Protein AF-A0A2S9IJH3-F1 (afdb_monomer_lite)

Secondary structure (DSSP, 8-state):
-HHHHHHHHHHHHHHSPP-----------PPP---HHHHHHHHHHHHHHSTTHHHHHHHHHHHHHHHHHHH--HHHHHHHHHHHHHHHHH---HHHHHHHHHHHHHHHTT--HHHHHHHHHHH-TTSPP--HHHHHHHHHHHHHHHHHHHHHHHHHHHHHHHHHHHHHHHHHT---TTGGGS---STT-SPP--GGG-PPPPPP-

Sequence (205 aa):
MVLERLIEAMETDQALPVRIGPKAFGSAMPEYFHSERETWAMEVHDQIFDGGRHFKRVRSDRRKEIERRAKTTRERITRMEEAFQWVIDFVPSDGRRKCLLSYAMVKARGWEWQRYISNRNRKNPDKIQWKKRTCHDWNSKSLQEIETKLLNSEILLREDGYLRSAQIGAEQTGKSITSDLHAWMAADAKPRDHPEMRIPAPRKE

Foldseek 3Di:
DLLVLLLLLLLLVVLDDDCPDPPPPDDPDPDDPDDPVRVVVVQVVCCVPVVNPVVVVVVVVVVSNVVSVVSHDPVSNVSSVVSLVLLVPQPPDPVLSVLQSVVSNCVNVVHDPVVVLVVVCVVCVPDDRDDPVVSVVSNVVSVVSSVVVVVVVVVVVVVVVVVVVVVVVVVVPPPPPCNVVPPDPDPVPDDDDDPPPDDDDDDDD

Organism: NCBI:txid2670329

pLDDT: mean 77.08, std 16.67, range [46.28, 95.62]

Structure (mmCIF, N/CA/C/O backbone):
data_AF-A0A2S9IJH3-F1
#
_entry.id   AF-A0A2S9IJH3-F1
#
loop_
_atom_site.group_PDB
_atom_site.id
_atom_site.type_symbol
_atom_site.label_atom_id
_atom_site.label_alt_id
_atom_site.label_comp_id
_atom_site.label_asym_id
_atom_site.label_entity_id
_atom_site.label_seq_id
_atom_site.pdbx_PDB_ins_code
_atom_site.Cartn_x
_atom_site.Cartn_y
_atom_site.Cartn_z
_atom_site.occupancy
_atom_site.B_iso_or_equiv
_atom_site.auth_seq_id
_atom_site.auth_comp_id
_atom_site.auth_asym_id
_atom_site.auth_atom_id
_atom_site.pdbx_PDB_model_num
ATOM 1 N N . MET A 1 1 ? 4.969 -9.361 11.429 1.00 76.81 1 MET A N 1
ATOM 2 C CA . MET A 1 1 ? 4.117 -8.403 12.179 1.00 76.81 1 MET A CA 1
ATOM 3 C C . MET A 1 1 ? 3.058 -7.792 11.257 1.00 76.81 1 MET A C 1
ATOM 5 O O . MET A 1 1 ? 3.302 -7.693 10.059 1.00 76.81 1 MET A O 1
ATOM 9 N N . VAL A 1 2 ? 1.893 -7.367 11.771 1.00 89.12 2 VAL A N 1
ATOM 10 C CA . VAL A 1 2 ? 0.770 -6.835 10.952 1.00 89.12 2 VAL A CA 1
ATOM 11 C C . VAL A 1 2 ? 1.177 -5.627 10.102 1.00 89.12 2 VAL A C 1
ATOM 13 O O . VAL A 1 2 ? 0.798 -5.520 8.937 1.00 89.12 2 VAL A O 1
ATOM 16 N N . LEU A 1 3 ? 2.008 -4.740 10.657 1.00 91.69 3 LEU A N 1
ATOM 17 C CA . LEU A 1 3 ? 2.508 -3.564 9.945 1.00 91.69 3 LEU A CA 1
ATOM 18 C C . LEU A 1 3 ? 3.315 -3.929 8.688 1.00 91.69 3 LEU A C 1
ATOM 20 O O . LEU A 1 3 ? 3.181 -3.259 7.671 1.00 91.69 3 LEU A O 1
ATOM 24 N N . GLU A 1 4 ? 4.127 -4.984 8.736 1.00 92.38 4 GLU A N 1
ATOM 25 C CA . GLU A 1 4 ? 4.940 -5.419 7.592 1.00 92.38 4 GLU A CA 1
ATOM 26 C C . GLU A 1 4 ? 4.056 -5.913 6.448 1.00 92.38 4 GLU A C 1
ATOM 28 O O . GLU A 1 4 ? 4.285 -5.542 5.300 1.00 92.38 4 GLU A O 1
ATOM 33 N N . ARG A 1 5 ? 2.985 -6.657 6.764 1.00 92.06 5 ARG A N 1
ATOM 34 C CA . ARG A 1 5 ? 1.988 -7.074 5.767 1.00 92.06 5 ARG A CA 1
ATOM 35 C C . ARG A 1 5 ? 1.262 -5.881 5.149 1.00 92.06 5 ARG A C 1
ATOM 37 O O . ARG A 1 5 ? 1.043 -5.867 3.944 1.00 92.06 5 ARG A O 1
ATOM 44 N N . LEU A 1 6 ? 0.945 -4.852 5.937 1.00 93.25 6 LEU A N 1
ATOM 45 C CA . LEU A 1 6 ? 0.352 -3.616 5.411 1.00 93.25 6 LEU A CA 1
ATOM 46 C C . LEU A 1 6 ? 1.322 -2.825 4.522 1.00 93.25 6 LEU A C 1
ATOM 48 O O . LEU A 1 6 ? 0.895 -2.206 3.548 1.00 93.25 6 LEU A O 1
ATOM 52 N N . ILE A 1 7 ? 2.619 -2.835 4.836 1.00 93.75 7 ILE A N 1
ATOM 53 C CA . ILE A 1 7 ? 3.648 -2.218 3.991 1.00 93.75 7 ILE A CA 1
ATOM 54 C C . ILE A 1 7 ? 3.780 -2.998 2.677 1.00 93.75 7 ILE A C 1
ATOM 56 O O . ILE A 1 7 ? 3.726 -2.387 1.612 1.00 93.75 7 ILE A O 1
ATOM 60 N N . GLU A 1 8 ? 3.863 -4.330 2.730 1.00 92.06 8 GLU A N 1
ATOM 61 C CA . GLU A 1 8 ? 3.908 -5.192 1.540 1.00 92.06 8 GLU A CA 1
ATOM 62 C C . GLU A 1 8 ? 2.662 -5.007 0.658 1.00 92.06 8 GLU A C 1
ATOM 64 O O . GLU A 1 8 ? 2.768 -4.939 -0.572 1.00 92.06 8 GLU A O 1
ATOM 69 N N . ALA A 1 9 ? 1.487 -4.875 1.279 1.00 92.31 9 ALA A N 1
ATOM 70 C CA . ALA A 1 9 ? 0.234 -4.577 0.598 1.00 92.31 9 ALA A CA 1
ATOM 71 C C . ALA A 1 9 ? 0.301 -3.223 -0.129 1.00 92.31 9 ALA A C 1
ATOM 73 O O . ALA A 1 9 ? -0.035 -3.135 -1.306 1.00 92.31 9 ALA A O 1
ATOM 74 N N . MET A 1 10 ? 0.824 -2.181 0.525 1.00 93.44 10 MET A N 1
ATOM 75 C CA . MET A 1 10 ? 1.003 -0.852 -0.077 1.00 93.44 10 MET A CA 1
ATOM 76 C C . MET A 1 10 ? 2.020 -0.829 -1.222 1.00 93.44 10 MET A C 1
ATOM 78 O O . MET A 1 10 ? 1.845 -0.083 -2.184 1.00 93.44 10 MET A O 1
ATOM 82 N N . GLU A 1 11 ? 3.092 -1.616 -1.140 1.00 90.62 11 GLU A N 1
ATOM 83 C CA . GLU A 1 11 ? 4.037 -1.775 -2.251 1.00 90.62 11 GLU A CA 1
ATOM 84 C C . GLU A 1 11 ? 3.392 -2.462 -3.454 1.00 90.62 11 GLU A C 1
ATOM 86 O O . GLU A 1 11 ? 3.655 -2.084 -4.597 1.00 90.62 11 GLU A O 1
ATOM 91 N N . THR A 1 12 ? 2.553 -3.463 -3.184 1.00 89.56 12 THR A N 1
ATOM 92 C CA . THR A 1 12 ? 1.824 -4.220 -4.204 1.00 89.56 12 THR A CA 1
ATOM 93 C C . THR A 1 12 ? 0.802 -3.319 -4.895 1.00 89.56 12 THR A C 1
ATOM 95 O O . THR A 1 12 ? 0.811 -3.239 -6.121 1.00 89.56 12 THR A O 1
ATOM 98 N N . ASP A 1 13 ? 0.015 -2.554 -4.131 1.00 89.31 13 ASP A N 1
ATOM 99 C CA . ASP A 1 13 ? -0.953 -1.577 -4.649 1.00 89.31 13 ASP A CA 1
ATOM 100 C C . ASP A 1 13 ? -0.288 -0.521 -5.546 1.00 89.31 13 ASP A C 1
ATOM 102 O O . ASP A 1 13 ? -0.744 -0.244 -6.651 1.00 89.31 13 ASP A O 1
ATOM 106 N N . GLN A 1 14 ? 0.866 0.008 -5.132 1.00 86.75 14 GLN A N 1
ATOM 107 C CA . GLN A 1 14 ? 1.622 0.973 -5.938 1.00 86.75 14 GLN A CA 1
ATOM 108 C C . GLN A 1 14 ? 2.226 0.372 -7.213 1.00 86.75 14 GLN A C 1
ATOM 110 O O . GLN A 1 14 ? 2.504 1.110 -8.162 1.00 86.75 14 GLN A O 1
ATOM 115 N N . ALA A 1 15 ? 2.484 -0.937 -7.226 1.00 84.75 15 ALA A N 1
ATOM 116 C CA . ALA A 1 15 ? 3.004 -1.645 -8.389 1.00 84.75 15 ALA A CA 1
ATOM 117 C C . ALA A 1 15 ? 1.903 -2.032 -9.386 1.00 84.75 15 ALA A C 1
ATOM 119 O O . ALA A 1 15 ? 2.216 -2.245 -10.563 1.00 84.75 15 ALA A O 1
ATOM 120 N N . LEU A 1 16 ? 0.641 -2.104 -8.940 1.00 82.81 16 LEU A N 1
ATOM 121 C CA . LEU A 1 16 ? -0.486 -2.403 -9.813 1.00 82.81 16 LEU A CA 1
ATOM 122 C C . LEU A 1 16 ? -0.584 -1.361 -10.935 1.00 82.81 16 LEU A C 1
ATOM 124 O O . LEU A 1 16 ? -0.373 -0.163 -10.715 1.00 82.81 16 LEU A O 1
ATOM 128 N N . PRO A 1 17 ? -0.911 -1.791 -12.165 1.00 75.06 17 PRO A N 1
ATOM 129 C CA . PRO A 1 17 ? -1.159 -0.852 -13.240 1.00 75.06 17 PRO A CA 1
ATOM 130 C C . PRO A 1 17 ? -2.351 0.027 -12.853 1.00 75.06 17 PRO A C 1
ATOM 132 O O . PRO A 1 17 ? -3.441 -0.471 -12.569 1.00 75.06 17 PRO A O 1
ATOM 135 N N . VAL A 1 18 ? -2.154 1.349 -12.870 1.00 68.31 18 VAL A N 1
ATOM 136 C CA . VAL A 1 18 ? -3.271 2.298 -12.819 1.00 68.31 18 VAL A CA 1
ATOM 137 C C . VAL A 1 18 ? -4.234 1.889 -13.927 1.00 68.31 18 VAL A C 1
ATOM 139 O O . VAL A 1 18 ? -3.782 1.648 -15.048 1.00 68.31 18 VAL A O 1
ATOM 142 N N . ARG A 1 19 ? -5.534 1.774 -13.622 1.00 57.00 19 ARG A N 1
ATOM 143 C CA . ARG A 1 19 ? -6.580 1.547 -14.628 1.00 57.00 19 ARG A CA 1
ATOM 144 C C . ARG A 1 19 ? -6.527 2.688 -15.645 1.00 57.00 19 ARG A C 1
ATOM 146 O O . ARG A 1 19 ? -7.195 3.705 -15.498 1.00 57.00 19 ARG A O 1
ATOM 153 N N . ILE A 1 20 ? -5.699 2.530 -16.666 1.00 56.56 20 ILE A N 1
ATOM 154 C CA . ILE A 1 20 ? -5.778 3.298 -17.892 1.00 56.56 20 ILE A CA 1
ATOM 155 C C . ILE A 1 20 ? -7.060 2.760 -18.516 1.00 56.56 20 ILE A C 1
ATOM 157 O O . ILE A 1 20 ? -7.140 1.566 -18.816 1.00 56.56 20 ILE A O 1
ATOM 161 N N . GLY A 1 21 ? -8.098 3.599 -18.603 1.00 55.19 21 GLY A N 1
ATOM 162 C CA . GLY A 1 21 ? -9.301 3.259 -19.366 1.00 55.19 21 GLY A CA 1
ATOM 163 C C . GLY A 1 21 ? -8.907 2.746 -20.755 1.00 55.19 21 GLY A C 1
ATOM 164 O O . GLY A 1 21 ? -7.766 2.976 -21.164 1.00 55.19 21 GLY A O 1
ATOM 165 N N . PRO A 1 22 ? -9.794 2.032 -21.472 1.00 55.16 22 PRO A N 1
ATOM 166 C CA . PRO A 1 22 ? -9.458 1.476 -22.779 1.00 55.16 22 PRO A CA 1
ATOM 167 C C . PRO A 1 22 ? -8.738 2.553 -23.588 1.00 55.16 22 PRO A C 1
ATOM 169 O O . PRO A 1 22 ? -9.309 3.622 -23.816 1.00 55.16 22 PRO A O 1
ATOM 172 N N . LYS A 1 23 ? -7.449 2.323 -23.906 1.00 54.44 23 LYS A N 1
ATOM 173 C CA . LYS A 1 23 ? -6.700 3.200 -24.811 1.00 54.44 23 LYS A CA 1
ATOM 174 C C . LYS A 1 23 ? -7.630 3.353 -25.999 1.00 54.44 23 LYS A C 1
ATOM 176 O O . LYS A 1 23 ? -7.981 2.333 -26.594 1.00 54.44 23 LYS A O 1
ATOM 181 N N . ALA A 1 24 ? -8.110 4.573 -26.250 1.00 49.53 24 ALA A N 1
ATOM 182 C CA . ALA A 1 24 ? -8.968 4.837 -27.391 1.00 49.53 24 ALA A CA 1
ATOM 183 C C . ALA A 1 24 ? -8.336 4.114 -28.579 1.00 49.53 24 ALA A C 1
ATOM 185 O O . ALA A 1 24 ? -7.124 4.239 -28.772 1.00 49.53 24 ALA A O 1
ATOM 186 N N . PHE A 1 25 ? -9.117 3.269 -29.254 1.00 46.28 25 PHE A N 1
ATOM 187 C CA . PHE A 1 25 ? -8.702 2.510 -30.427 1.00 46.28 25 PHE A CA 1
ATOM 188 C C . PHE A 1 25 ? -8.269 3.504 -31.513 1.00 46.28 25 PHE A C 1
ATOM 190 O O . PHE A 1 25 ? -9.029 3.866 -32.400 1.00 46.28 25 PHE A O 1
ATOM 197 N N . GLY A 1 26 ? -7.049 4.006 -31.391 1.00 52.47 26 GLY A N 1
ATOM 198 C CA . GLY A 1 26 ? -6.349 4.825 -32.352 1.00 52.47 26 GLY A CA 1
ATOM 199 C C . GLY A 1 26 ? -5.147 4.013 -32.764 1.00 52.47 26 GLY A C 1
ATOM 200 O O . GLY A 1 26 ? -4.152 4.025 -32.050 1.00 52.47 26 GLY A O 1
ATOM 201 N N . SER A 1 27 ? -5.327 3.211 -33.816 1.00 51.47 27 SER A N 1
ATOM 202 C CA . SER A 1 27 ? -4.317 2.819 -34.814 1.00 51.47 27 SER A CA 1
ATOM 203 C C . SER A 1 27 ? -2.844 2.762 -34.378 1.00 51.47 27 SER A C 1
ATOM 205 O O . SER A 1 27 ? -1.953 3.152 -35.130 1.00 51.47 27 SER A O 1
ATOM 207 N N . ALA A 1 28 ? -2.537 2.225 -33.199 1.00 53.16 28 ALA A N 1
ATOM 208 C CA . ALA A 1 28 ? -1.180 1.829 -32.889 1.00 53.16 28 ALA A CA 1
ATOM 209 C C . ALA A 1 28 ? -0.945 0.546 -33.681 1.00 53.16 28 ALA A C 1
ATOM 211 O O . ALA A 1 28 ? -1.408 -0.526 -33.290 1.00 53.16 28 ALA A O 1
ATOM 212 N N . MET A 1 29 ? -0.314 0.694 -34.848 1.00 61.59 29 MET A N 1
ATOM 213 C CA . MET A 1 29 ? 0.256 -0.413 -35.604 1.00 61.59 29 MET A CA 1
ATOM 214 C C . MET A 1 29 ? 0.916 -1.380 -34.607 1.00 61.59 29 MET A C 1
ATOM 216 O O . MET A 1 29 ? 1.647 -0.898 -33.733 1.00 61.59 29 MET A O 1
ATOM 220 N N . PRO A 1 30 ? 0.628 -2.696 -34.669 1.00 60.69 30 PRO A N 1
ATOM 221 C CA . PRO A 1 30 ? 1.326 -3.672 -33.846 1.00 60.69 30 PRO A CA 1
ATOM 222 C C . PRO A 1 30 ? 2.826 -3.406 -33.916 1.00 60.69 30 PRO A C 1
ATOM 224 O O . PRO A 1 30 ? 3.351 -3.113 -34.992 1.00 60.69 30 PRO A O 1
ATOM 227 N N . GLU A 1 31 ? 3.488 -3.444 -32.765 1.00 58.00 31 GLU A N 1
ATOM 228 C CA . GLU A 1 31 ? 4.920 -3.188 -32.679 1.00 58.00 31 GLU A CA 1
ATOM 229 C C . GLU A 1 31 ? 5.637 -4.155 -33.632 1.00 58.00 31 GLU A C 1
ATOM 231 O O . GLU A 1 31 ? 5.454 -5.371 -33.549 1.00 58.00 31 GLU A O 1
ATOM 236 N N . TYR A 1 32 ? 6.347 -3.606 -34.621 1.00 62.94 32 TYR A N 1
ATOM 237 C CA . TYR A 1 32 ? 6.977 -4.400 -35.669 1.00 62.94 32 TYR A CA 1
ATOM 238 C C . TYR A 1 32 ? 8.034 -5.293 -35.013 1.00 62.94 32 TYR A C 1
ATOM 240 O O . TYR A 1 32 ? 8.918 -4.801 -34.311 1.00 62.94 32 TYR A O 1
ATOM 248 N N . PHE A 1 33 ? 7.929 -6.610 -35.195 1.00 60.53 33 PHE A N 1
ATOM 249 C CA . PHE A 1 33 ? 8.913 -7.539 -34.649 1.00 60.53 33 PHE A CA 1
ATOM 250 C C . PHE A 1 33 ? 10.224 -7.379 -35.418 1.00 60.53 33 PHE A C 1
ATOM 252 O O . PHE A 1 33 ? 10.392 -7.935 -36.501 1.00 60.53 33 PHE A O 1
ATOM 259 N N . HIS A 1 34 ? 11.149 -6.605 -34.857 1.00 73.88 34 HIS A N 1
ATOM 260 C CA . HIS A 1 34 ? 12.493 -6.479 -35.398 1.00 73.88 34 HIS A CA 1
ATOM 261 C C . HIS A 1 34 ? 13.234 -7.809 -35.293 1.00 73.88 34 HIS A C 1
ATOM 263 O O . HIS A 1 34 ? 13.271 -8.437 -34.232 1.00 73.88 34 HIS A O 1
ATOM 269 N N . SER A 1 35 ? 13.853 -8.226 -36.396 1.00 83.38 35 SER A N 1
ATOM 270 C CA . SER A 1 35 ? 14.832 -9.312 -36.350 1.00 83.38 35 SER A CA 1
ATOM 271 C C . SER A 1 35 ? 16.042 -8.897 -35.502 1.00 83.38 35 SER A C 1
ATOM 273 O O . SER A 1 35 ? 16.327 -7.707 -35.361 1.00 83.38 35 SER A O 1
ATOM 275 N N . GLU A 1 36 ? 16.805 -9.863 -34.978 1.00 78.38 36 GLU A N 1
ATOM 276 C CA . GLU A 1 36 ? 17.994 -9.570 -34.156 1.00 78.38 36 GLU A CA 1
ATOM 277 C C . GLU A 1 36 ? 18.977 -8.611 -34.858 1.00 78.38 36 GLU A C 1
ATOM 279 O O . GLU A 1 36 ? 19.557 -7.718 -34.232 1.00 78.38 36 GLU A O 1
ATOM 284 N N . ARG A 1 37 ? 19.108 -8.741 -36.186 1.00 82.00 37 ARG A N 1
ATOM 285 C CA . ARG A 1 37 ? 19.939 -7.859 -37.019 1.00 82.00 37 ARG A CA 1
ATOM 286 C C . ARG A 1 37 ? 19.399 -6.432 -37.095 1.00 82.00 37 ARG A C 1
ATOM 288 O O . ARG A 1 37 ? 20.188 -5.492 -37.051 1.00 82.00 37 ARG A O 1
ATOM 295 N N . GLU A 1 38 ? 18.085 -6.256 -37.187 1.00 82.06 38 GLU A N 1
ATOM 296 C CA . GLU A 1 38 ? 17.451 -4.933 -37.206 1.00 82.06 38 GLU A CA 1
ATOM 297 C C . GLU A 1 38 ? 17.554 -4.242 -35.848 1.00 82.06 38 GLU A C 1
ATOM 299 O O . GLU A 1 38 ? 17.903 -3.064 -35.794 1.00 82.06 38 GLU A O 1
ATOM 304 N N . THR A 1 39 ? 17.344 -4.971 -34.746 1.00 81.19 39 THR A N 1
ATOM 305 C CA . THR A 1 39 ? 17.551 -4.418 -33.400 1.00 81.19 39 THR A CA 1
ATOM 306 C C . THR A 1 39 ? 18.988 -3.965 -33.184 1.00 81.19 39 THR A C 1
ATOM 308 O O . THR A 1 39 ? 19.205 -2.892 -32.626 1.00 81.19 39 THR A O 1
ATOM 311 N N . TRP A 1 40 ? 19.965 -4.741 -33.664 1.00 81.81 40 TRP A N 1
ATOM 312 C CA . TRP A 1 40 ? 21.374 -4.366 -33.583 1.00 81.81 40 TRP A CA 1
ATOM 313 C C . TRP A 1 40 ? 21.673 -3.117 -34.418 1.00 81.81 40 TRP A C 1
ATOM 315 O O . TRP A 1 40 ? 22.306 -2.188 -33.925 1.00 81.81 40 TRP A O 1
ATOM 325 N N . ALA A 1 41 ? 21.163 -3.044 -35.652 1.00 85.19 41 ALA A N 1
ATOM 326 C CA . ALA A 1 41 ? 21.339 -1.873 -36.510 1.00 85.19 41 ALA A CA 1
ATOM 327 C C . ALA A 1 41 ? 20.722 -0.602 -35.895 1.00 85.19 41 ALA A C 1
ATOM 329 O O . ALA A 1 41 ? 21.333 0.466 -35.942 1.00 85.19 41 ALA A O 1
ATOM 330 N N . MET A 1 42 ? 19.550 -0.717 -35.265 1.00 81.31 42 MET A N 1
ATOM 331 C CA . MET A 1 42 ? 18.913 0.387 -34.541 1.00 81.31 42 MET A CA 1
ATOM 332 C C . MET A 1 42 ? 19.692 0.801 -33.294 1.00 81.31 42 MET A C 1
ATOM 334 O O . MET A 1 42 ? 19.796 1.993 -33.012 1.00 81.31 42 MET A O 1
ATOM 338 N N . GLU A 1 43 ? 20.245 -0.154 -32.546 1.00 82.44 43 GLU A N 1
ATOM 339 C CA . GLU A 1 43 ? 21.057 0.131 -31.362 1.00 82.44 43 GLU A CA 1
ATOM 340 C C . GLU A 1 43 ? 22.362 0.838 -31.739 1.00 82.44 43 GLU A C 1
ATOM 342 O O . GLU A 1 43 ? 22.719 1.840 -31.121 1.00 82.44 43 GLU A O 1
ATOM 347 N N . VAL A 1 44 ? 23.024 0.386 -32.807 1.00 84.88 44 VAL A N 1
ATOM 348 C CA . VAL A 1 44 ? 24.206 1.049 -33.373 1.00 84.88 44 VAL A CA 1
ATOM 349 C C . VAL A 1 44 ? 23.860 2.461 -33.853 1.00 84.88 44 VAL A C 1
ATOM 351 O O . VAL A 1 44 ? 24.588 3.404 -33.546 1.00 84.88 44 VAL A O 1
ATOM 354 N N . HIS A 1 45 ? 22.730 2.641 -34.541 1.00 84.62 45 HIS A N 1
ATOM 355 C CA . HIS A 1 45 ? 22.265 3.960 -34.972 1.00 84.62 45 HIS A CA 1
ATOM 356 C C . HIS A 1 45 ? 21.977 4.892 -33.776 1.00 84.62 45 HIS A C 1
ATOM 358 O O . HIS A 1 45 ? 22.474 6.015 -33.742 1.00 84.62 45 HIS A O 1
ATOM 364 N N . ASP A 1 46 ? 21.246 4.441 -32.751 1.00 85.75 46 ASP A N 1
ATOM 365 C CA . ASP A 1 46 ? 20.994 5.222 -31.523 1.00 85.75 46 ASP A CA 1
ATOM 366 C C . ASP A 1 46 ? 22.301 5.570 -30.794 1.00 85.75 46 ASP A C 1
ATOM 368 O O . ASP A 1 46 ? 22.456 6.668 -30.261 1.00 85.75 46 ASP A O 1
ATOM 372 N N . GLN A 1 47 ? 23.282 4.665 -30.795 1.00 84.00 47 GLN A N 1
ATOM 373 C CA . GLN A 1 47 ? 24.592 4.910 -30.198 1.00 84.00 47 GLN A CA 1
ATOM 374 C C . GLN A 1 47 ? 25.362 6.018 -30.933 1.00 84.00 47 GLN A C 1
ATOM 376 O O . GLN A 1 47 ? 25.968 6.867 -30.278 1.00 84.00 47 GLN A O 1
ATOM 381 N N . ILE A 1 48 ? 25.322 6.017 -32.269 1.00 83.31 48 ILE A N 1
ATOM 382 C CA . ILE A 1 48 ? 26.050 6.964 -33.126 1.00 83.31 48 ILE A CA 1
ATOM 383 C C . ILE A 1 48 ? 25.386 8.347 -33.130 1.00 83.31 48 ILE A C 1
ATOM 385 O O . ILE A 1 48 ? 26.079 9.352 -32.989 1.00 83.31 48 ILE A O 1
ATOM 389 N N . PHE A 1 49 ? 24.060 8.411 -33.275 1.00 81.12 49 PHE A N 1
ATOM 390 C CA . PHE A 1 49 ? 23.338 9.674 -33.482 1.00 81.12 49 PHE A CA 1
ATOM 391 C C . PHE A 1 49 ? 22.773 10.277 -32.191 1.00 81.12 49 PHE A C 1
ATOM 393 O O . PHE A 1 49 ? 22.737 11.497 -32.040 1.00 81.12 49 PHE A O 1
ATOM 400 N N . ASP A 1 50 ? 22.371 9.438 -31.236 1.00 77.25 50 ASP A N 1
ATOM 401 C CA . ASP A 1 50 ? 21.630 9.853 -30.041 1.00 77.25 50 ASP A CA 1
ATOM 402 C C . ASP A 1 50 ? 22.345 9.532 -28.720 1.00 77.25 50 ASP A C 1
ATOM 404 O O . ASP A 1 50 ? 21.809 9.778 -27.631 1.00 77.25 50 ASP A O 1
ATOM 408 N N . GLY A 1 51 ? 23.570 9.001 -28.787 1.00 83.38 51 GLY A N 1
ATOM 409 C CA . GLY A 1 51 ? 24.366 8.623 -27.617 1.00 83.38 51 GLY A CA 1
ATOM 410 C C . GLY A 1 51 ? 23.747 7.485 -26.790 1.00 83.38 51 GLY A C 1
ATOM 411 O O . GLY A 1 51 ? 23.996 7.376 -25.579 1.00 83.38 51 GLY A O 1
ATOM 412 N N . GLY A 1 52 ? 22.901 6.658 -27.411 1.00 82.56 52 GLY A N 1
ATOM 413 C CA . GLY A 1 52 ? 22.259 5.503 -26.782 1.00 82.56 52 GLY A CA 1
ATOM 414 C C . GLY A 1 52 ? 21.096 5.865 -25.850 1.00 82.56 52 GLY A C 1
ATOM 415 O O . GLY A 1 52 ? 20.790 5.117 -24.912 1.00 82.56 52 GLY A O 1
ATOM 416 N N . ARG A 1 53 ? 20.510 7.063 -25.986 1.00 82.38 53 ARG A N 1
ATOM 417 C CA . ARG A 1 53 ? 19.452 7.544 -25.079 1.00 82.38 53 ARG A CA 1
ATOM 418 C C . ARG A 1 53 ? 18.166 6.744 -25.230 1.00 82.38 53 ARG A C 1
ATOM 420 O O . ARG A 1 53 ? 17.507 6.506 -24.212 1.00 82.38 53 ARG A O 1
ATOM 427 N N . HIS A 1 54 ? 17.813 6.332 -26.446 1.00 79.19 54 HIS A N 1
ATOM 428 C CA . HIS A 1 54 ? 16.597 5.570 -26.693 1.00 79.19 54 HIS A CA 1
ATOM 429 C C . HIS A 1 54 ? 16.677 4.193 -26.023 1.00 79.19 54 HIS A C 1
ATOM 431 O O . HIS A 1 54 ? 15.863 3.880 -25.150 1.00 79.19 54 HIS A O 1
ATOM 437 N N . PHE A 1 55 ? 17.721 3.411 -26.305 1.00 80.19 55 PHE A N 1
ATOM 438 C CA . PHE A 1 55 ? 17.867 2.073 -25.725 1.00 80.19 55 PHE A CA 1
ATOM 439 C C . PHE A 1 55 ? 18.090 2.098 -24.206 1.00 80.19 55 PHE A C 1
ATOM 441 O O . PHE A 1 55 ? 17.613 1.208 -23.498 1.00 80.19 55 PHE A O 1
ATOM 448 N N . LYS A 1 56 ? 18.728 3.141 -23.650 1.00 83.56 56 LYS A N 1
ATOM 449 C CA . LYS A 1 56 ? 1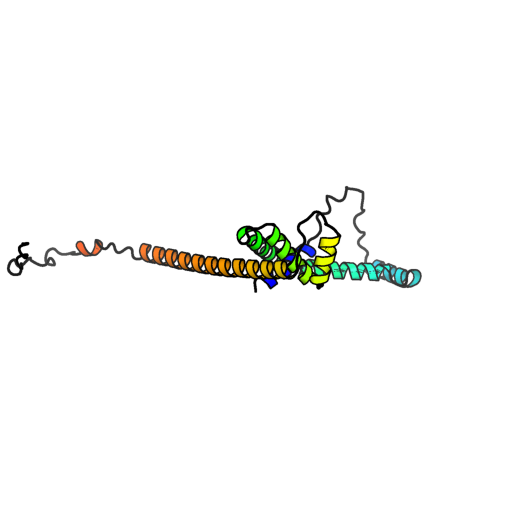8.796 3.335 -22.187 1.00 83.56 56 LYS A CA 1
ATOM 450 C C . LYS A 1 56 ? 17.411 3.500 -21.556 1.00 83.56 56 LYS A C 1
ATOM 452 O O . LYS A 1 56 ? 17.170 2.928 -20.490 1.00 83.56 56 LYS A O 1
ATOM 457 N N . ARG A 1 57 ? 16.504 4.251 -22.194 1.00 83.19 57 ARG A N 1
ATOM 458 C CA . ARG A 1 57 ? 15.112 4.395 -21.730 1.00 83.19 57 ARG A CA 1
ATOM 459 C C . ARG A 1 57 ? 14.375 3.065 -21.811 1.00 83.19 57 ARG A C 1
ATOM 461 O O . ARG A 1 57 ? 13.876 2.614 -20.786 1.00 83.19 57 ARG A O 1
ATOM 468 N N . VAL A 1 58 ? 14.435 2.385 -22.957 1.00 82.75 58 VAL A N 1
ATOM 469 C CA . VAL A 1 58 ? 13.796 1.072 -23.160 1.00 82.75 58 VAL A CA 1
ATOM 470 C C . VAL A 1 58 ? 14.254 0.055 -22.109 1.00 82.75 58 VAL A C 1
ATOM 472 O O . VAL A 1 58 ? 13.429 -0.593 -21.466 1.00 82.75 58 VAL A O 1
ATOM 475 N N . ARG A 1 59 ? 15.565 -0.055 -21.848 1.00 84.31 59 ARG A N 1
ATOM 476 C CA . ARG A 1 59 ? 16.090 -0.952 -20.801 1.00 84.31 59 ARG A CA 1
ATOM 477 C C . ARG A 1 59 ? 15.628 -0.548 -19.400 1.00 84.31 59 ARG A C 1
ATOM 479 O O . ARG A 1 59 ? 15.316 -1.422 -18.596 1.00 84.31 59 ARG A O 1
ATOM 486 N N . SER A 1 60 ? 15.600 0.750 -19.092 1.00 81.19 60 SER A N 1
ATOM 487 C CA . SER A 1 60 ? 15.109 1.263 -17.804 1.00 81.19 60 SER A CA 1
ATOM 488 C C . SER A 1 60 ? 13.635 0.924 -17.595 1.00 81.19 60 SER A C 1
ATOM 490 O O . SER A 1 60 ? 13.254 0.433 -16.534 1.00 81.19 60 SER A O 1
ATOM 492 N N . ASP A 1 61 ? 12.811 1.107 -18.622 1.00 79.75 61 ASP A N 1
ATOM 493 C CA . ASP A 1 61 ? 11.383 0.823 -18.554 1.00 79.75 61 ASP A CA 1
ATOM 494 C C . ASP A 1 61 ? 11.113 -0.680 -18.465 1.00 79.75 61 ASP A C 1
ATOM 496 O O . ASP A 1 61 ? 10.309 -1.095 -17.628 1.00 79.75 61 ASP A O 1
ATOM 500 N N . ARG A 1 62 ? 11.880 -1.503 -19.193 1.00 79.25 62 ARG A N 1
ATOM 501 C CA . ARG A 1 62 ? 11.853 -2.967 -19.061 1.00 79.25 62 ARG A CA 1
ATOM 502 C C . ARG A 1 62 ? 12.250 -3.425 -17.656 1.00 79.25 62 ARG A C 1
ATOM 504 O O . ARG A 1 62 ? 11.586 -4.290 -17.095 1.00 79.25 62 ARG A O 1
ATOM 511 N N . ARG A 1 63 ? 13.285 -2.831 -17.044 1.00 80.38 63 ARG A N 1
ATOM 512 C CA . ARG A 1 63 ? 13.663 -3.117 -15.643 1.00 80.38 63 ARG A CA 1
ATOM 513 C C . ARG A 1 63 ? 12.530 -2.777 -14.680 1.00 80.38 63 ARG A C 1
ATOM 515 O O . ARG A 1 63 ? 12.140 -3.626 -13.886 1.00 80.38 63 ARG A O 1
ATOM 522 N N . LYS A 1 64 ? 11.937 -1.586 -14.806 1.00 79.25 64 LYS A N 1
ATOM 523 C CA . LYS A 1 64 ? 10.777 -1.181 -13.995 1.00 79.25 64 LYS A CA 1
ATOM 524 C C . LYS A 1 64 ? 9.572 -2.090 -14.211 1.00 79.25 64 LYS A C 1
ATOM 526 O O . LYS A 1 64 ? 8.760 -2.243 -13.306 1.00 79.25 64 LYS A O 1
ATOM 531 N N . GLU A 1 65 ? 9.378 -2.619 -15.415 1.00 77.31 65 GLU A N 1
ATOM 532 C CA . GLU A 1 65 ? 8.305 -3.569 -15.700 1.00 77.31 65 GLU A CA 1
ATOM 533 C C . GLU A 1 65 ? 8.561 -4.921 -15.029 1.00 77.31 65 GLU A C 1
ATOM 535 O O . GLU A 1 65 ? 7.661 -5.452 -14.386 1.00 77.31 65 GLU A O 1
ATOM 540 N N . ILE A 1 66 ? 9.788 -5.443 -15.103 1.00 77.44 66 ILE A N 1
ATOM 541 C CA . ILE A 1 66 ? 10.190 -6.673 -14.406 1.00 77.44 66 ILE A CA 1
ATOM 542 C C . ILE A 1 66 ? 10.015 -6.510 -12.890 1.00 77.44 66 ILE A C 1
ATOM 544 O O . ILE A 1 66 ? 9.393 -7.355 -12.249 1.00 77.44 66 ILE A O 1
ATOM 548 N N . GLU A 1 67 ? 10.491 -5.399 -12.322 1.00 78.12 67 GLU A N 1
ATOM 549 C CA . GLU A 1 67 ? 10.322 -5.077 -10.900 1.00 78.12 67 GLU A CA 1
ATOM 550 C C . GLU A 1 67 ? 8.846 -4.969 -10.497 1.00 78.12 67 GLU A C 1
ATOM 552 O O . GLU A 1 67 ? 8.462 -5.441 -9.427 1.00 78.12 67 GLU A O 1
ATOM 557 N N . ARG A 1 68 ? 8.000 -4.379 -11.353 1.00 74.56 68 ARG A N 1
ATOM 558 C CA . ARG A 1 68 ? 6.548 -4.325 -11.137 1.00 74.56 68 ARG A CA 1
ATOM 559 C C . ARG A 1 68 ? 5.931 -5.718 -11.153 1.00 74.56 68 ARG A C 1
ATOM 561 O O . ARG A 1 68 ? 5.254 -6.078 -10.201 1.00 74.56 68 ARG A O 1
ATOM 568 N N . ARG A 1 69 ? 6.222 -6.535 -12.168 1.00 73.69 69 ARG A N 1
ATOM 569 C CA . ARG A 1 69 ? 5.708 -7.913 -12.270 1.00 73.69 69 ARG A CA 1
ATOM 570 C C . ARG A 1 69 ? 6.101 -8.766 -11.062 1.00 73.69 69 ARG A C 1
ATOM 572 O O . ARG A 1 69 ? 5.262 -9.496 -10.548 1.00 73.69 69 ARG A O 1
ATOM 579 N N . ALA A 1 70 ? 7.329 -8.627 -10.560 1.00 74.69 70 ALA A N 1
ATOM 580 C CA . ALA A 1 70 ? 7.777 -9.317 -9.348 1.00 74.69 70 ALA A CA 1
ATOM 581 C C . ALA A 1 70 ? 6.999 -8.889 -8.086 1.00 74.69 70 ALA A C 1
ATOM 583 O O . ALA A 1 70 ? 6.806 -9.681 -7.164 1.00 74.69 70 ALA A O 1
ATOM 584 N N . LYS A 1 71 ? 6.531 -7.638 -8.038 1.00 77.19 71 LYS A N 1
ATOM 585 C CA . LYS A 1 71 ? 5.691 -7.116 -6.949 1.00 77.19 71 LYS A CA 1
ATOM 586 C C . LYS A 1 71 ? 4.212 -7.459 -7.120 1.00 77.19 71 LYS A C 1
ATOM 588 O O . LYS A 1 71 ? 3.487 -7.474 -6.135 1.00 77.19 71 LYS A O 1
ATOM 593 N N . THR A 1 72 ? 3.779 -7.784 -8.333 1.00 80.75 72 THR A N 1
ATOM 594 C CA . THR A 1 72 ? 2.386 -8.066 -8.699 1.00 80.75 72 THR A CA 1
ATOM 595 C C . THR A 1 72 ? 2.177 -9.558 -8.985 1.00 80.75 72 THR A C 1
ATOM 597 O O . THR A 1 72 ? 1.680 -9.948 -10.039 1.00 80.75 72 THR A O 1
ATOM 600 N N . THR A 1 73 ? 2.574 -10.428 -8.055 1.00 85.38 73 THR A N 1
ATOM 601 C CA . THR A 1 73 ? 2.217 -11.855 -8.131 1.00 85.38 73 THR A CA 1
ATOM 602 C C . THR A 1 73 ? 0.811 -12.083 -7.572 1.00 85.38 73 THR A C 1
ATOM 604 O O . THR A 1 73 ? 0.356 -11.342 -6.700 1.00 85.38 73 THR A O 1
ATOM 607 N N . ARG A 1 74 ? 0.109 -13.125 -8.045 1.00 86.44 74 ARG A N 1
ATOM 608 C CA . ARG A 1 74 ? -1.255 -13.455 -7.582 1.00 86.44 74 ARG A CA 1
ATOM 609 C C . ARG A 1 74 ? -1.323 -13.612 -6.062 1.00 86.44 74 ARG A C 1
ATOM 611 O O . ARG A 1 74 ? -2.201 -13.047 -5.428 1.00 86.44 74 ARG A O 1
ATOM 618 N N . GLU A 1 75 ? -0.361 -14.323 -5.482 1.00 88.12 75 GLU A N 1
ATOM 619 C CA . GLU A 1 75 ? -0.272 -14.528 -4.033 1.00 88.12 75 GLU A CA 1
ATOM 620 C C . GLU A 1 75 ? -0.072 -13.217 -3.265 1.00 88.12 75 GLU A C 1
ATOM 622 O O . GLU A 1 75 ? -0.642 -13.041 -2.191 1.00 88.12 75 GLU A O 1
ATOM 627 N N . ARG A 1 76 ? 0.721 -12.278 -3.805 1.00 86.94 76 ARG A N 1
ATOM 628 C CA . ARG A 1 76 ? 0.884 -10.947 -3.203 1.00 86.94 76 ARG A CA 1
ATOM 629 C C . ARG A 1 76 ? -0.402 -10.135 -3.276 1.00 86.94 76 ARG A C 1
ATOM 631 O O . ARG A 1 76 ? -0.719 -9.458 -2.309 1.00 86.94 76 ARG A O 1
ATOM 638 N N . ILE A 1 77 ? -1.151 -10.233 -4.374 1.00 88.31 77 ILE A N 1
ATOM 639 C CA . ILE A 1 77 ? -2.454 -9.568 -4.516 1.00 88.31 77 ILE A CA 1
ATOM 640 C C . ILE A 1 77 ? -3.447 -10.117 -3.487 1.00 88.31 77 ILE A C 1
ATOM 642 O O . ILE A 1 77 ? -4.054 -9.335 -2.768 1.00 88.31 77 ILE A O 1
ATOM 646 N N . THR A 1 78 ? -3.553 -11.439 -3.334 1.00 90.81 78 THR A N 1
ATOM 647 C CA . THR A 1 78 ? -4.453 -12.036 -2.333 1.00 90.81 78 THR A CA 1
ATOM 648 C C . THR A 1 78 ? -4.063 -11.640 -0.905 1.00 90.81 78 THR A C 1
ATOM 650 O O . THR A 1 78 ? -4.924 -11.261 -0.116 1.00 90.81 78 THR A O 1
ATOM 653 N N . ARG A 1 79 ? -2.762 -11.640 -0.575 1.00 88.44 79 ARG A N 1
ATOM 654 C CA . ARG A 1 79 ? -2.272 -11.165 0.734 1.00 88.44 79 ARG A CA 1
ATOM 655 C C . ARG A 1 79 ? -2.501 -9.665 0.947 1.00 88.44 79 ARG A C 1
ATOM 657 O O . ARG A 1 79 ? -2.753 -9.237 2.069 1.00 88.44 79 ARG A O 1
ATOM 664 N N . MET A 1 80 ? -2.413 -8.864 -0.114 1.00 92.50 80 MET A N 1
ATOM 665 C CA . MET A 1 80 ? -2.721 -7.433 -0.085 1.00 92.50 80 MET A CA 1
ATOM 666 C C . MET A 1 80 ? -4.208 -7.195 0.203 1.00 92.50 80 MET A C 1
ATOM 668 O O . MET A 1 80 ? -4.530 -6.387 1.072 1.00 92.50 80 MET A O 1
ATOM 672 N N . GLU A 1 81 ? -5.098 -7.901 -0.497 1.00 91.94 81 GLU A N 1
ATOM 673 C CA . GLU A 1 81 ? -6.550 -7.828 -0.290 1.00 91.94 81 GLU A CA 1
ATOM 674 C C . GLU A 1 81 ? -6.917 -8.208 1.147 1.00 91.94 81 GLU A C 1
ATOM 676 O O . GLU A 1 81 ? -7.621 -7.455 1.817 1.00 91.94 81 GLU A O 1
ATOM 681 N N . GLU A 1 82 ? -6.357 -9.308 1.654 1.00 93.00 82 GLU A N 1
ATOM 682 C CA . GLU A 1 82 ? -6.524 -9.745 3.042 1.00 93.00 82 GLU A CA 1
ATOM 683 C C . GLU A 1 82 ? -6.066 -8.663 4.039 1.00 93.00 82 GLU A C 1
ATOM 685 O O . GLU A 1 82 ? -6.804 -8.289 4.953 1.00 93.00 82 GLU A O 1
ATOM 690 N N . ALA A 1 83 ? -4.872 -8.095 3.840 1.00 93.38 83 ALA A N 1
ATOM 691 C CA . ALA A 1 83 ? -4.328 -7.077 4.734 1.00 93.38 83 ALA A CA 1
ATOM 692 C C . ALA A 1 83 ? -5.169 -5.788 4.750 1.00 93.38 83 ALA A C 1
ATOM 694 O O . ALA A 1 83 ? -5.340 -5.170 5.805 1.00 93.38 83 ALA A O 1
ATOM 695 N N . PHE A 1 84 ? -5.714 -5.367 3.606 1.00 93.25 84 PHE A N 1
ATOM 696 C CA . PHE A 1 84 ? -6.631 -4.226 3.552 1.00 93.25 84 PHE A CA 1
ATOM 697 C C . PHE A 1 84 ? -7.985 -4.540 4.181 1.00 93.25 84 PHE A C 1
ATOM 699 O O . PHE A 1 84 ? -8.543 -3.675 4.863 1.00 93.25 84 PHE A O 1
ATOM 706 N N . GLN A 1 85 ? -8.468 -5.772 4.032 1.00 92.88 85 GLN A N 1
ATOM 707 C CA . GLN A 1 85 ? -9.703 -6.221 4.658 1.00 92.88 85 GLN A CA 1
ATOM 708 C C . GLN A 1 85 ? -9.618 -6.134 6.189 1.00 92.88 85 GLN A C 1
ATOM 710 O O . GLN A 1 85 ? -10.528 -5.598 6.820 1.00 92.88 85 GLN A O 1
ATOM 715 N N . TRP A 1 86 ? -8.479 -6.498 6.790 1.00 93.44 86 TRP A N 1
ATOM 716 C CA . TRP A 1 86 ? -8.257 -6.326 8.233 1.00 93.44 86 TRP A CA 1
ATOM 717 C C . TRP A 1 86 ? -8.455 -4.881 8.700 1.00 93.44 86 TRP A C 1
ATOM 719 O O . TRP A 1 86 ? -9.045 -4.632 9.749 1.00 93.44 86 TRP A O 1
ATOM 729 N N . VAL A 1 87 ? -7.981 -3.900 7.927 1.00 92.69 87 VAL A N 1
ATOM 730 C CA . VAL A 1 87 ? -8.127 -2.478 8.280 1.00 92.69 87 VAL A CA 1
ATOM 731 C C . VAL A 1 87 ? -9.589 -2.037 8.202 1.00 92.69 87 VAL A C 1
ATOM 733 O O . VAL A 1 87 ? -10.025 -1.210 9.006 1.00 92.69 87 VAL A O 1
ATOM 736 N N . ILE A 1 88 ? -10.349 -2.575 7.248 1.00 92.00 88 ILE A N 1
ATOM 737 C CA . ILE A 1 88 ? -11.772 -2.272 7.082 1.00 92.00 88 ILE A CA 1
ATOM 738 C C . ILE A 1 88 ? -12.577 -2.875 8.237 1.00 92.00 88 ILE A C 1
ATOM 740 O O . ILE A 1 88 ? -13.335 -2.151 8.884 1.00 92.00 88 ILE A O 1
ATOM 744 N N . ASP A 1 89 ? -12.365 -4.150 8.549 1.00 90.88 89 ASP A N 1
ATOM 745 C CA . ASP A 1 89 ? -13.194 -4.881 9.511 1.00 90.88 89 ASP A CA 1
ATOM 746 C C . ASP A 1 89 ? -12.848 -4.551 10.963 1.00 90.88 89 ASP A C 1
ATOM 748 O O . ASP A 1 89 ? -13.721 -4.434 11.828 1.00 90.88 89 ASP A O 1
ATOM 752 N N . PHE A 1 90 ? -11.560 -4.387 11.263 1.00 91.75 90 PHE A N 1
ATOM 753 C CA . PHE A 1 90 ? -11.110 -4.318 12.648 1.00 91.75 90 PHE A CA 1
ATOM 754 C C . PHE A 1 90 ? -11.017 -2.903 13.198 1.00 91.75 90 PHE A C 1
ATOM 756 O O . PHE A 1 90 ? -11.278 -2.728 14.391 1.00 91.75 90 PHE A O 1
ATOM 763 N N . VAL A 1 91 ? -10.708 -1.912 12.356 1.00 91.56 91 VAL A N 1
ATOM 764 C CA . VAL A 1 91 ? -10.558 -0.511 12.767 1.00 91.56 91 VAL A CA 1
ATOM 765 C C . VAL A 1 91 ? -11.864 0.232 12.483 1.00 91.56 91 VAL A C 1
ATOM 767 O O . VAL A 1 91 ? -12.190 0.418 11.320 1.00 91.56 91 VAL A O 1
ATOM 770 N N . PRO A 1 92 ? -12.621 0.718 13.480 1.00 87.56 92 PRO A N 1
ATOM 771 C CA . PRO A 1 92 ? -13.944 1.311 13.239 1.00 87.56 92 PRO A CA 1
ATOM 772 C C . PRO A 1 92 ? -13.900 2.757 12.712 1.00 87.56 92 PRO A C 1
ATOM 774 O O . PRO A 1 92 ? -14.802 3.201 12.008 1.00 87.56 92 PRO A O 1
ATOM 777 N N . SER A 1 93 ? -12.862 3.526 13.055 1.00 91.69 93 SER A N 1
ATOM 778 C CA . SER A 1 93 ? -12.787 4.954 12.717 1.00 91.69 93 SER A CA 1
ATOM 779 C C . SER A 1 93 ? -12.129 5.190 11.358 1.00 91.69 93 SER A C 1
ATOM 781 O O . SER A 1 93 ? -10.946 4.897 11.182 1.00 91.69 93 SER A O 1
ATOM 783 N N . ASP A 1 94 ? -12.848 5.832 10.434 1.00 90.75 94 ASP A N 1
ATOM 784 C CA . ASP A 1 94 ? -12.330 6.225 9.113 1.00 90.75 94 ASP A CA 1
ATOM 785 C C . ASP A 1 94 ? -11.062 7.099 9.203 1.00 90.75 94 ASP A C 1
ATOM 787 O O . ASP A 1 94 ? -10.100 6.914 8.457 1.00 90.75 94 ASP A O 1
ATOM 791 N N . GLY A 1 95 ? -10.998 8.002 10.188 1.00 90.69 95 GLY A N 1
ATOM 792 C CA . GLY A 1 95 ? -9.810 8.823 10.436 1.00 90.69 95 GLY A CA 1
ATOM 793 C C . GLY A 1 95 ? -8.577 7.994 10.811 1.00 90.69 95 GLY A C 1
ATOM 794 O O . GLY A 1 95 ? -7.477 8.278 10.327 1.00 90.69 95 GLY A O 1
ATOM 795 N N . ARG A 1 96 ? -8.760 6.941 11.621 1.00 92.50 96 ARG A N 1
ATOM 796 C CA . ARG A 1 96 ? -7.685 6.012 12.003 1.00 92.50 96 ARG A CA 1
ATOM 797 C C . ARG A 1 96 ? -7.266 5.131 10.833 1.00 92.50 96 ARG A C 1
ATOM 799 O O . ARG A 1 96 ? -6.070 5.024 10.587 1.00 92.50 96 ARG A O 1
ATOM 806 N N . ARG A 1 97 ? -8.225 4.597 10.062 1.00 94.31 97 ARG A N 1
ATOM 807 C CA . ARG A 1 97 ? -7.950 3.829 8.832 1.00 94.31 97 ARG A CA 1
ATOM 808 C C . ARG A 1 97 ? -7.075 4.634 7.875 1.00 94.31 97 ARG A C 1
ATOM 810 O O . ARG A 1 97 ? -6.009 4.180 7.471 1.00 94.31 97 ARG A O 1
ATOM 817 N N . LYS A 1 98 ? -7.473 5.878 7.585 1.00 93.94 98 LYS A N 1
ATOM 818 C CA . LYS A 1 98 ? -6.708 6.795 6.725 1.00 93.94 98 LYS A CA 1
ATOM 819 C C . LYS A 1 98 ? -5.308 7.063 7.270 1.00 93.94 98 LYS A C 1
ATOM 821 O O . LYS A 1 98 ? -4.361 7.111 6.486 1.00 93.94 98 LYS A O 1
ATOM 826 N N . CYS A 1 99 ? -5.168 7.242 8.583 1.00 94.56 99 CYS A N 1
ATOM 827 C CA . CYS A 1 99 ? -3.872 7.461 9.226 1.00 94.56 99 CYS A CA 1
ATOM 828 C C . CYS A 1 99 ? -2.948 6.245 9.091 1.00 94.56 99 CYS A C 1
ATOM 830 O O . CYS A 1 99 ? -1.815 6.402 8.631 1.00 94.56 99 CYS A O 1
ATOM 832 N N . LEU A 1 100 ? -3.458 5.048 9.389 1.00 95.25 100 LEU A N 1
ATOM 833 C CA . LEU A 1 100 ? -2.710 3.796 9.323 1.00 95.25 100 LEU A CA 1
ATOM 834 C C . LEU A 1 100 ? -2.279 3.467 7.890 1.00 95.25 100 LEU A C 1
ATOM 836 O O . LEU A 1 100 ? -1.104 3.200 7.645 1.00 95.25 100 LEU A O 1
ATOM 840 N N . LEU A 1 101 ? -3.201 3.567 6.928 1.00 95.38 101 LEU A N 1
ATOM 841 C CA . LEU A 1 101 ? -2.899 3.335 5.514 1.00 95.38 101 LEU A CA 1
ATOM 842 C C . LEU A 1 101 ? -1.887 4.359 4.980 1.00 95.38 101 LEU A C 1
ATOM 844 O O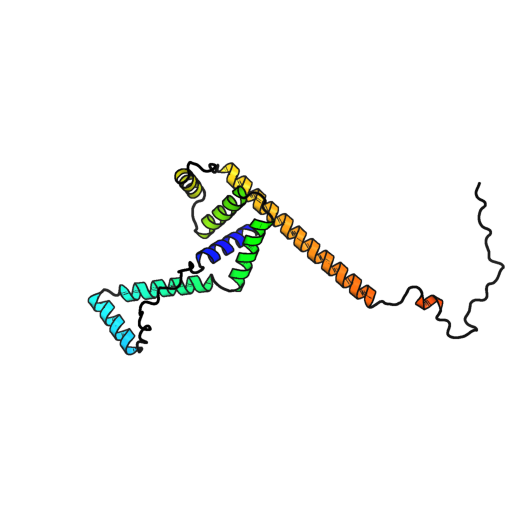 . LEU A 1 101 ? -0.937 3.993 4.294 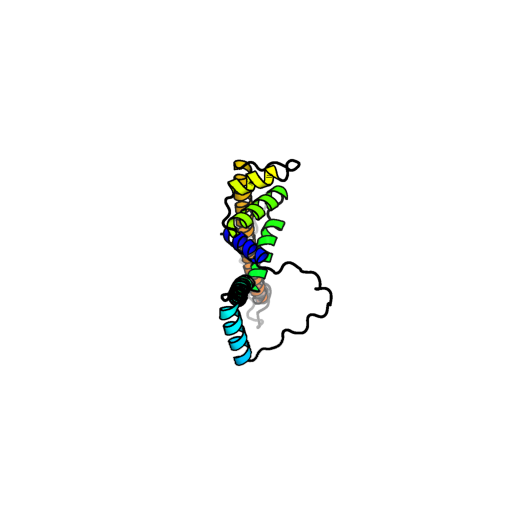1.00 95.38 101 LEU A O 1
ATOM 848 N N . SER A 1 102 ? -2.023 5.637 5.355 1.00 94.81 102 SER A N 1
ATOM 849 C CA . SER A 1 102 ? -1.039 6.665 4.983 1.00 94.81 102 SER A CA 1
ATOM 850 C C . SER A 1 102 ? 0.331 6.397 5.605 1.00 94.81 102 SER A C 1
ATOM 852 O O . SER A 1 102 ? 1.353 6.652 4.973 1.00 94.81 102 SER A O 1
ATOM 854 N N . TYR A 1 103 ? 0.374 5.878 6.834 1.00 95.62 103 TYR A N 1
ATOM 855 C CA . TYR A 1 103 ? 1.619 5.504 7.496 1.00 95.62 103 TYR A CA 1
ATOM 856 C C . TYR A 1 103 ? 2.312 4.340 6.780 1.00 95.62 103 TYR A C 1
ATOM 858 O O . TYR A 1 103 ? 3.498 4.443 6.463 1.00 95.62 103 TYR A O 1
ATOM 866 N N . ALA A 1 104 ? 1.568 3.281 6.445 1.00 95.38 104 ALA A N 1
ATOM 867 C CA . ALA A 1 104 ? 2.077 2.152 5.668 1.00 95.38 104 ALA A CA 1
ATOM 868 C C . ALA A 1 104 ? 2.560 2.589 4.273 1.00 95.38 104 ALA A C 1
ATOM 870 O O . ALA A 1 104 ? 3.655 2.220 3.857 1.00 95.38 104 ALA A O 1
ATOM 871 N N . MET A 1 105 ? 1.813 3.464 3.592 1.00 95.00 105 MET A N 1
ATOM 872 C CA . MET A 1 105 ? 2.197 4.039 2.297 1.00 95.00 105 MET A CA 1
ATOM 873 C C . MET A 1 105 ? 3.517 4.819 2.375 1.00 95.00 105 MET A C 1
ATOM 875 O O . MET A 1 105 ? 4.386 4.672 1.515 1.00 95.00 105 MET A O 1
ATOM 879 N N . VAL A 1 106 ? 3.673 5.664 3.397 1.00 94.94 106 VAL A N 1
ATOM 880 C CA . VAL A 1 106 ? 4.897 6.445 3.622 1.00 94.94 106 VAL A CA 1
ATOM 881 C C . VAL A 1 106 ? 6.087 5.520 3.855 1.00 94.94 106 VAL A C 1
ATOM 883 O O . VAL A 1 106 ? 7.156 5.760 3.298 1.00 94.94 106 VAL A O 1
ATOM 886 N N . LYS A 1 107 ? 5.895 4.444 4.624 1.00 94.06 107 LYS A N 1
ATOM 887 C CA . LYS A 1 107 ? 6.932 3.438 4.870 1.00 94.06 107 LYS A CA 1
ATOM 888 C C . LYS A 1 107 ? 7.299 2.655 3.609 1.00 94.06 107 LYS A C 1
ATOM 890 O O . LYS A 1 107 ? 8.484 2.568 3.314 1.00 94.06 107 LYS A O 1
ATOM 895 N N . ALA A 1 108 ? 6.318 2.213 2.823 1.00 91.50 108 ALA A N 1
ATOM 896 C CA . ALA A 1 108 ? 6.534 1.542 1.536 1.00 91.50 108 ALA A CA 1
ATOM 897 C C . ALA A 1 108 ? 7.330 2.407 0.538 1.00 91.50 108 ALA A C 1
ATOM 899 O O . ALA A 1 108 ? 8.105 1.902 -0.266 1.00 91.50 108 ALA A O 1
ATOM 900 N N . ARG A 1 109 ? 7.172 3.736 0.598 1.00 88.75 109 ARG A N 1
ATOM 901 C CA . ARG A 1 109 ? 7.912 4.687 -0.252 1.00 88.75 109 ARG A CA 1
ATOM 902 C C . ARG A 1 109 ? 9.270 5.113 0.307 1.00 88.75 109 ARG A C 1
ATOM 904 O O . ARG A 1 109 ? 9.955 5.906 -0.337 1.00 88.75 109 ARG A O 1
ATOM 911 N N . GLY A 1 110 ? 9.635 4.671 1.510 1.00 90.19 110 GLY A N 1
ATOM 912 C CA . GLY A 1 110 ? 10.834 5.146 2.207 1.00 90.19 110 GLY A CA 1
ATOM 913 C C . GLY A 1 110 ? 10.780 6.637 2.566 1.00 90.19 110 GLY A C 1
ATOM 914 O O . GLY A 1 110 ? 11.812 7.297 2.655 1.00 90.19 110 GLY A O 1
ATOM 915 N N . TRP A 1 111 ? 9.583 7.205 2.723 1.00 93.00 111 TRP A N 1
ATOM 916 C CA . TRP A 1 111 ? 9.398 8.618 3.044 1.00 93.00 111 TRP A CA 1
ATOM 917 C C . TRP A 1 111 ? 9.445 8.876 4.550 1.00 93.00 111 TRP A C 1
ATOM 919 O O . TRP A 1 111 ? 9.131 8.023 5.381 1.00 93.00 111 TRP A O 1
ATOM 929 N N . GLU A 1 112 ? 9.775 10.114 4.912 1.00 94.00 112 GLU A N 1
ATOM 930 C CA . GLU A 1 112 ? 9.741 10.547 6.301 1.00 94.00 112 GLU A CA 1
ATOM 931 C C . GLU A 1 112 ? 8.314 10.928 6.731 1.00 94.00 112 GLU A C 1
ATOM 933 O O . GLU A 1 112 ? 7.679 11.830 6.172 1.00 94.00 112 GLU A O 1
ATOM 938 N N . TRP A 1 113 ? 7.818 10.271 7.782 1.00 93.25 113 TRP A N 1
ATOM 939 C CA . TRP A 1 113 ? 6.460 10.468 8.297 1.00 93.25 113 TRP A CA 1
ATOM 940 C C . TRP A 1 113 ? 6.175 11.897 8.763 1.00 93.25 113 TRP A C 1
ATOM 942 O O . TRP A 1 113 ? 5.104 12.440 8.490 1.00 93.25 113 TRP A O 1
ATOM 952 N N . GLN A 1 114 ? 7.136 12.542 9.428 1.00 92.88 114 GLN A N 1
ATOM 953 C CA . GLN A 1 114 ? 6.938 13.899 9.940 1.00 92.88 114 GLN A CA 1
ATOM 954 C C . GLN A 1 114 ? 6.741 14.900 8.801 1.00 92.88 114 GLN A C 1
ATOM 956 O O . GLN A 1 114 ? 5.809 15.706 8.830 1.00 92.88 114 GLN A O 1
ATOM 961 N N . ARG A 1 115 ? 7.578 14.795 7.766 1.00 94.31 115 ARG A N 1
ATOM 962 C CA . ARG A 1 115 ? 7.478 15.608 6.555 1.00 94.31 115 ARG A CA 1
ATOM 963 C C . ARG A 1 115 ? 6.152 15.379 5.832 1.00 94.31 115 ARG A C 1
ATOM 965 O O . ARG A 1 115 ? 5.538 16.338 5.360 1.00 94.31 115 ARG A O 1
ATOM 972 N N . TYR A 1 116 ? 5.684 14.132 5.775 1.00 94.44 116 TYR A N 1
ATOM 973 C CA . TYR A 1 116 ? 4.391 13.797 5.183 1.00 94.44 116 TYR A CA 1
ATOM 974 C C . TYR A 1 116 ? 3.222 14.470 5.917 1.00 94.44 116 TYR A C 1
ATOM 976 O O . TYR A 1 116 ? 2.399 15.115 5.266 1.00 94.44 116 TYR A O 1
ATOM 984 N N . ILE A 1 117 ? 3.173 14.392 7.254 1.00 94.31 117 ILE A N 1
ATOM 985 C CA . ILE A 1 117 ? 2.118 15.037 8.056 1.00 94.31 117 ILE A CA 1
ATOM 986 C C . ILE A 1 117 ? 2.081 16.546 7.795 1.00 94.31 117 ILE A C 1
ATOM 988 O O . ILE A 1 117 ? 1.012 17.092 7.510 1.00 94.31 117 ILE A O 1
ATOM 992 N N . SER A 1 118 ? 3.234 17.217 7.856 1.00 93.81 118 SER A N 1
ATOM 993 C CA . SER A 1 118 ? 3.318 18.665 7.635 1.00 93.81 118 SER A CA 1
ATOM 994 C C . SER A 1 118 ? 2.812 19.051 6.244 1.00 93.81 118 SER A C 1
ATOM 996 O O . SER A 1 118 ? 1.986 19.953 6.105 1.00 93.81 118 SER A O 1
ATOM 998 N N . ASN A 1 119 ? 3.233 18.317 5.210 1.00 94.69 119 ASN A N 1
ATOM 999 C CA . ASN A 1 119 ? 2.780 18.545 3.838 1.00 94.69 119 ASN A CA 1
ATOM 1000 C C . ASN A 1 119 ? 1.279 18.285 3.661 1.00 94.69 119 ASN A C 1
ATOM 1002 O O . ASN A 1 119 ? 0.605 19.044 2.964 1.00 94.69 119 ASN A O 1
ATOM 1006 N N . ARG A 1 120 ? 0.746 17.228 4.283 1.00 93.06 120 ARG A N 1
ATOM 1007 C CA . ARG A 1 120 ? -0.682 16.890 4.246 1.00 93.06 120 ARG A CA 1
ATOM 1008 C C . ARG A 1 120 ? -1.524 18.002 4.862 1.00 93.06 120 ARG A C 1
ATOM 1010 O O . ARG A 1 120 ? -2.479 18.443 4.223 1.00 93.06 120 ARG A O 1
ATOM 1017 N N . ASN A 1 121 ? -1.173 18.430 6.076 1.00 93.88 121 ASN A N 1
ATOM 1018 C CA . ASN A 1 121 ? -1.903 19.464 6.809 1.00 93.88 121 ASN A CA 1
ATOM 1019 C C . ASN A 1 121 ? -1.844 20.806 6.065 1.00 93.88 121 ASN A C 1
ATOM 1021 O O . ASN A 1 121 ? -2.856 21.487 5.975 1.00 93.88 121 ASN A O 1
ATOM 1025 N N . ARG A 1 122 ? -0.703 21.140 5.442 1.00 93.19 122 ARG A N 1
ATOM 1026 C CA . ARG A 1 122 ? -0.579 22.332 4.588 1.00 93.19 122 ARG A CA 1
ATOM 1027 C C . ARG A 1 122 ? -1.483 22.274 3.353 1.00 93.19 122 ARG A C 1
ATOM 1029 O O . ARG A 1 122 ? -2.050 23.285 2.970 1.00 93.19 122 ARG A O 1
ATOM 1036 N N . LYS A 1 123 ? -1.590 21.109 2.703 1.00 92.88 123 LYS A N 1
ATOM 1037 C CA . LYS A 1 123 ? -2.403 20.930 1.484 1.00 92.88 123 LYS A CA 1
ATOM 1038 C C . LYS A 1 123 ? -3.909 20.868 1.746 1.00 92.88 123 LYS A C 1
ATOM 1040 O O . LYS A 1 123 ? -4.674 21.084 0.819 1.00 92.88 123 LYS A O 1
ATOM 1045 N N . ASN A 1 124 ? -4.331 20.498 2.955 1.00 91.12 124 ASN A N 1
ATOM 1046 C CA . ASN A 1 124 ? -5.743 20.337 3.307 1.00 91.12 124 ASN A CA 1
ATOM 1047 C C . ASN A 1 124 ? -6.038 21.056 4.634 1.00 91.12 124 ASN A C 1
ATOM 1049 O O . ASN A 1 124 ? -6.192 20.373 5.652 1.00 91.12 124 ASN A O 1
ATOM 1053 N N . PRO A 1 125 ? -6.095 22.399 4.644 1.00 89.31 125 PRO A N 1
ATOM 1054 C CA . PRO A 1 125 ? -6.357 23.160 5.864 1.00 89.31 125 PRO A CA 1
ATOM 1055 C C . PRO A 1 125 ? -7.756 22.895 6.441 1.00 89.31 125 PRO A C 1
ATOM 1057 O O . PRO A 1 125 ? -7.909 22.889 7.658 1.00 89.31 125 PRO A O 1
ATOM 1060 N N . ASP A 1 126 ? -8.739 22.582 5.592 1.00 89.62 126 ASP A N 1
ATOM 1061 C CA . ASP A 1 126 ? -10.141 22.372 5.997 1.00 89.62 126 ASP A CA 1
ATOM 1062 C C . ASP A 1 126 ? -10.381 21.029 6.705 1.00 89.62 126 ASP A C 1
ATOM 1064 O O . ASP A 1 126 ? -11.429 20.793 7.303 1.00 89.62 126 ASP A O 1
ATOM 1068 N N . LYS A 1 127 ? -9.420 20.101 6.622 1.00 88.38 127 LYS A N 1
ATOM 1069 C CA . LYS A 1 127 ? -9.530 18.771 7.233 1.00 88.38 127 LYS A CA 1
ATOM 1070 C C . LYS A 1 127 ? -8.939 18.779 8.637 1.00 88.38 127 LYS A C 1
ATOM 1072 O O . LYS A 1 127 ? -8.022 19.534 8.943 1.00 88.38 127 LYS A O 1
ATOM 1077 N N . ILE A 1 128 ? -9.384 17.827 9.463 1.00 87.94 128 ILE A N 1
ATOM 1078 C CA . ILE A 1 128 ? -8.818 17.601 10.800 1.00 87.94 128 ILE A CA 1
ATOM 1079 C C . ILE A 1 128 ? -7.290 17.481 10.701 1.00 87.94 128 ILE A C 1
ATOM 1081 O O . ILE A 1 128 ? -6.746 16.608 10.000 1.00 87.94 128 ILE A O 1
ATOM 1085 N N . GLN A 1 129 ? -6.610 18.374 11.420 1.00 90.69 129 GLN A N 1
ATOM 1086 C CA . GLN A 1 129 ? -5.159 18.428 11.454 1.00 90.69 129 GLN A CA 1
ATOM 1087 C C . GLN A 1 129 ? -4.599 17.201 12.162 1.00 90.69 129 GLN A C 1
ATOM 1089 O O . GLN A 1 129 ? -4.984 16.849 13.279 1.00 90.69 129 GLN A O 1
ATOM 1094 N N . TRP A 1 130 ? -3.643 16.556 11.509 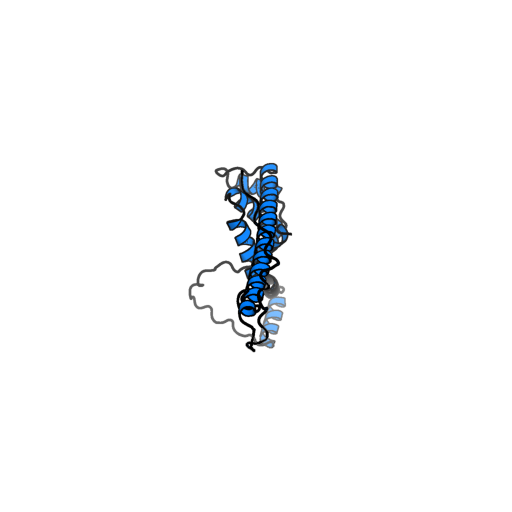1.00 93.25 130 TRP A N 1
ATOM 1095 C CA . TRP A 1 130 ? -2.952 15.413 12.081 1.00 93.25 130 TRP A CA 1
ATOM 1096 C C . TRP A 1 130 ? -1.845 15.888 13.012 1.00 93.25 130 TRP A C 1
ATOM 1098 O O . TRP A 1 130 ? -0.875 16.507 12.573 1.00 93.25 130 TRP A O 1
ATOM 1108 N N . LYS A 1 131 ? -1.997 15.596 14.307 1.00 93.38 131 LYS A N 1
ATOM 1109 C CA . LYS A 1 131 ? -0.978 15.837 15.335 1.00 93.38 131 LYS A CA 1
ATOM 1110 C C . LYS A 1 131 ? -0.104 14.591 15.486 1.00 93.38 131 LYS A C 1
ATOM 1112 O O . LYS A 1 131 ? -0.632 13.484 15.569 1.00 93.38 131 LYS A O 1
ATOM 1117 N N . LYS A 1 132 ? 1.222 14.769 15.568 1.00 90.56 132 LYS A N 1
ATOM 1118 C CA . LYS A 1 132 ? 2.211 13.668 15.585 1.00 90.56 132 LYS A CA 1
ATOM 1119 C C . LYS A 1 132 ? 1.896 12.598 16.639 1.00 90.56 132 LYS A C 1
ATOM 1121 O O . LYS A 1 132 ? 1.771 11.430 16.288 1.00 90.56 132 LYS A O 1
ATOM 1126 N N . ARG A 1 133 ? 1.716 13.013 17.900 1.00 92.19 133 ARG A N 1
ATOM 1127 C CA . ARG A 1 133 ? 1.420 12.113 19.030 1.00 92.19 133 ARG A CA 1
ATOM 1128 C C . ARG A 1 133 ? 0.115 11.348 18.816 1.00 92.19 133 ARG A C 1
ATOM 1130 O O . ARG A 1 133 ? 0.104 10.131 18.873 1.00 92.19 133 ARG A O 1
ATOM 1137 N N . THR A 1 134 ? -0.949 12.055 18.447 1.00 92.62 134 THR A N 1
ATOM 1138 C CA . THR A 1 134 ? -2.260 11.451 18.180 1.00 92.62 134 THR A CA 1
ATOM 1139 C C . THR A 1 134 ? -2.208 10.424 17.050 1.00 92.62 134 THR A C 1
ATOM 1141 O O . THR A 1 134 ? -2.786 9.354 17.180 1.00 92.62 134 THR A O 1
ATOM 1144 N N . CYS A 1 135 ? -1.498 10.719 15.958 1.00 93.06 135 CYS A N 1
ATOM 1145 C CA . CYS A 1 135 ? -1.336 9.781 14.844 1.00 93.06 135 CYS A CA 1
ATOM 1146 C C . CYS A 1 135 ? -0.533 8.542 15.247 1.00 93.06 135 CYS A C 1
ATOM 1148 O O . CYS A 1 135 ? -0.886 7.436 14.855 1.00 93.06 135 CYS A O 1
ATOM 1150 N N . HIS A 1 136 ? 0.529 8.721 16.037 1.00 93.62 136 HIS A N 1
ATOM 1151 C CA . HIS A 1 136 ? 1.290 7.604 16.586 1.00 93.62 136 HIS A CA 1
ATOM 1152 C C . HIS A 1 136 ? 0.397 6.710 17.455 1.00 93.62 136 HIS A C 1
ATOM 1154 O O . HIS A 1 136 ? 0.310 5.514 17.206 1.00 93.62 136 HIS A O 1
ATOM 1160 N N . ASP A 1 137 ? -0.340 7.300 18.397 1.00 94.06 137 ASP A N 1
ATOM 1161 C CA . ASP A 1 137 ? -1.237 6.560 19.286 1.00 94.06 137 ASP A CA 1
ATOM 1162 C C . ASP A 1 137 ? -2.352 5.848 18.509 1.00 94.06 137 ASP A C 1
ATOM 1164 O O . ASP A 1 137 ? -2.700 4.712 18.823 1.00 94.06 137 ASP A O 1
ATOM 1168 N N . TRP A 1 138 ? -2.905 6.486 17.473 1.00 94.69 138 TRP A N 1
ATOM 1169 C CA . TRP A 1 138 ? -3.886 5.861 16.587 1.00 94.69 138 TRP A CA 1
ATOM 1170 C C . TRP A 1 138 ? -3.308 4.668 15.840 1.00 94.69 138 TRP A C 1
ATOM 1172 O O . TRP A 1 138 ? -3.961 3.628 15.798 1.00 94.69 138 TRP A O 1
ATOM 1182 N N . ASN A 1 139 ? -2.108 4.796 15.276 1.00 94.19 139 ASN A N 1
ATOM 1183 C CA . ASN A 1 139 ? -1.468 3.708 14.547 1.00 94.19 139 ASN A CA 1
ATOM 1184 C C . ASN A 1 139 ? -1.144 2.541 15.482 1.00 94.19 139 ASN A C 1
ATOM 1186 O O . ASN A 1 139 ? -1.520 1.415 15.176 1.00 94.19 139 ASN A O 1
ATOM 1190 N N . SER A 1 140 ? -0.538 2.805 16.643 1.00 94.81 140 SER A N 1
ATOM 1191 C CA . SER A 1 140 ? -0.207 1.764 17.622 1.00 94.81 140 SER A CA 1
ATOM 1192 C C . SER A 1 140 ? -1.451 1.032 18.120 1.00 94.81 140 SER A C 1
ATOM 1194 O O . SER A 1 140 ? -1.473 -0.195 18.114 1.00 94.81 140 SER A O 1
ATOM 1196 N N . LYS A 1 141 ? -2.520 1.761 18.474 1.00 94.25 141 LYS A N 1
ATOM 1197 C CA . LYS A 1 141 ? -3.787 1.142 18.895 1.00 94.25 141 LYS A CA 1
ATOM 1198 C C . LYS A 1 141 ? -4.439 0.341 17.776 1.00 94.25 141 LYS A C 1
ATOM 1200 O O . LYS A 1 141 ? -4.893 -0.764 18.021 1.00 94.25 141 LYS A O 1
ATOM 1205 N N . SER A 1 142 ? -4.452 0.865 16.551 1.00 93.75 142 SER A N 1
ATOM 1206 C CA . SER A 1 142 ? -5.059 0.159 15.414 1.00 93.75 142 SER A CA 1
ATOM 1207 C C . SER A 1 142 ? -4.305 -1.135 15.091 1.00 93.75 142 SER A C 1
ATOM 1209 O O . SER A 1 142 ? -4.932 -2.147 14.807 1.00 93.75 142 SER A O 1
ATOM 1211 N N . LEU A 1 143 ? -2.970 -1.127 15.173 1.00 93.94 143 LEU A N 1
ATOM 1212 C CA . LEU A 1 143 ? -2.158 -2.333 14.988 1.00 93.94 143 LEU A CA 1
ATOM 1213 C C . LEU A 1 143 ? -2.426 -3.367 16.089 1.00 93.94 143 LEU A C 1
ATOM 1215 O O . LEU A 1 143 ? -2.634 -4.532 15.771 1.00 93.94 143 LEU A O 1
ATOM 1219 N N . GLN A 1 144 ? -2.508 -2.940 17.352 1.00 93.50 144 GLN A N 1
ATOM 1220 C CA . GLN A 1 144 ? -2.865 -3.817 18.474 1.00 93.50 144 GLN A CA 1
ATOM 1221 C C . GLN A 1 144 ? -4.283 -4.396 18.334 1.00 93.50 144 GLN A C 1
ATOM 1223 O O . GLN A 1 144 ? -4.495 -5.584 18.565 1.00 93.50 144 GLN A O 1
ATOM 1228 N N . GLU A 1 145 ? -5.263 -3.581 17.931 1.00 92.88 145 GLU A N 1
ATOM 1229 C CA . GLU A 1 145 ? -6.644 -4.018 17.677 1.00 92.88 145 GLU A CA 1
ATOM 1230 C C . GLU A 1 145 ? -6.704 -5.081 16.566 1.00 92.88 145 GLU A C 1
ATOM 1232 O O . GLU A 1 145 ? -7.441 -6.057 16.687 1.00 92.88 145 GLU A O 1
ATOM 1237 N N . ILE A 1 146 ? -5.912 -4.925 15.500 1.00 92.38 146 ILE A N 1
ATOM 1238 C CA . ILE A 1 146 ? -5.820 -5.924 14.428 1.00 92.38 146 ILE A CA 1
ATOM 1239 C C . ILE A 1 14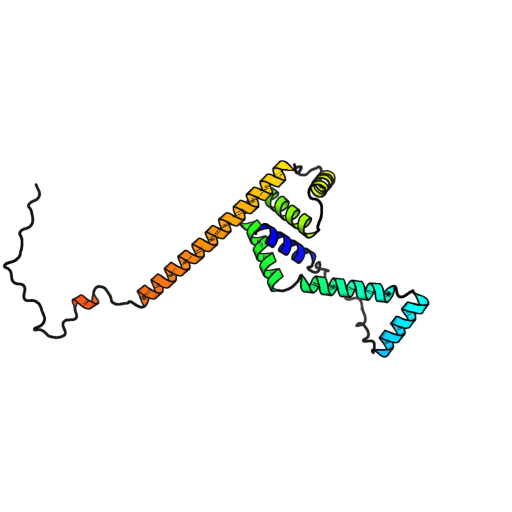6 ? -5.142 -7.201 14.939 1.00 92.38 146 ILE A C 1
ATOM 1241 O O . ILE A 1 146 ? -5.676 -8.286 14.741 1.00 92.38 146 ILE A O 1
ATOM 1245 N N . GLU A 1 147 ? -4.001 -7.093 15.625 1.00 91.12 147 GLU A N 1
ATOM 1246 C CA . GLU A 1 147 ? -3.266 -8.255 16.150 1.00 91.12 147 GLU A CA 1
ATOM 1247 C C . GLU A 1 147 ? -4.117 -9.083 17.120 1.00 91.12 147 GLU A C 1
ATOM 1249 O O . GLU A 1 147 ? -4.203 -10.301 16.988 1.00 91.12 147 GLU A O 1
ATOM 1254 N N . THR A 1 148 ? -4.814 -8.426 18.047 1.00 90.00 148 THR A N 1
ATOM 1255 C CA . THR A 1 148 ? -5.708 -9.100 19.004 1.00 90.00 148 THR A CA 1
ATOM 1256 C C . THR A 1 148 ? -6.885 -9.795 18.326 1.00 90.00 148 THR A C 1
ATOM 1258 O O . THR A 1 148 ? -7.205 -10.931 18.669 1.00 90.00 148 THR A O 1
ATOM 1261 N N . LYS A 1 149 ? -7.522 -9.159 17.335 1.00 88.31 149 LYS A N 1
ATOM 1262 C CA . LYS A 1 149 ? -8.640 -9.772 16.603 1.00 88.31 149 LYS A CA 1
ATOM 1263 C C . LYS A 1 149 ? -8.195 -10.918 15.699 1.00 88.31 149 LYS A C 1
ATOM 1265 O O . LYS A 1 149 ? -8.927 -11.898 15.596 1.00 88.31 149 LYS A O 1
ATOM 1270 N N . LEU A 1 150 ? -7.003 -10.834 15.107 1.00 86.75 150 LEU A N 1
ATOM 1271 C CA . LEU A 1 150 ? -6.421 -11.936 14.341 1.00 86.75 150 LEU A CA 1
ATOM 1272 C C . LEU A 1 150 ? -6.160 -13.152 15.234 1.00 86.75 150 LEU A C 1
ATOM 1274 O O . LEU A 1 150 ? -6.608 -14.246 14.901 1.00 86.75 150 LEU A O 1
ATOM 1278 N N . LEU A 1 151 ? -5.546 -12.953 16.405 1.00 83.62 151 LEU A N 1
ATOM 1279 C CA . LEU A 1 151 ? -5.344 -14.027 17.382 1.00 83.62 151 LEU A CA 1
ATOM 1280 C C . LEU A 1 151 ? -6.673 -14.663 17.804 1.00 83.62 151 LEU A C 1
ATOM 1282 O O . LEU A 1 151 ? -6.795 -15.883 17.804 1.00 83.62 151 LEU A O 1
ATOM 1286 N N . ASN A 1 152 ? -7.696 -13.853 18.087 1.00 78.62 152 ASN A N 1
ATOM 1287 C CA . ASN A 1 152 ? -9.020 -14.373 18.427 1.00 78.62 152 ASN A CA 1
ATOM 1288 C C . ASN A 1 152 ? -9.646 -15.162 17.267 1.00 78.62 152 ASN A C 1
ATOM 1290 O O . ASN A 1 152 ? -10.240 -16.207 17.503 1.00 78.62 152 ASN A O 1
ATOM 1294 N N . SER A 1 153 ? -9.494 -14.709 16.019 1.00 69.94 153 SER A N 1
ATOM 1295 C CA . SER A 1 153 ? -9.993 -15.448 14.852 1.00 69.94 153 SER A CA 1
ATOM 1296 C C . SER A 1 153 ? -9.260 -16.776 14.632 1.00 69.94 153 SER A C 1
ATOM 1298 O O . SER A 1 153 ? -9.898 -17.769 14.296 1.00 69.94 153 SER A O 1
ATOM 1300 N N . GLU A 1 154 ? -7.951 -16.838 14.892 1.00 64.56 154 GLU A N 1
ATOM 1301 C CA . GLU A 1 154 ? -7.186 -18.090 14.841 1.00 64.56 154 GLU A CA 1
ATOM 1302 C C . GLU A 1 154 ? -7.586 -19.055 15.963 1.00 64.56 154 GLU A C 1
ATOM 1304 O O . GLU A 1 154 ? -7.669 -20.262 15.732 1.00 64.56 154 GLU A O 1
ATOM 1309 N N . ILE A 1 155 ? -7.853 -18.541 17.167 1.00 61.94 155 ILE A N 1
ATOM 1310 C CA . ILE A 1 155 ? -8.340 -19.342 18.298 1.00 61.94 155 ILE A CA 1
ATOM 1311 C C . ILE A 1 155 ? -9.727 -19.916 17.982 1.00 61.94 155 ILE A C 1
ATOM 1313 O O . ILE A 1 155 ? -9.917 -21.121 18.122 1.00 61.94 155 ILE A O 1
ATOM 1317 N N . LEU A 1 156 ? -10.653 -19.096 17.473 1.00 56.66 156 LEU A N 1
ATOM 1318 C CA . LEU A 1 156 ? -12.000 -19.535 17.085 1.00 56.66 156 LEU A CA 1
ATOM 1319 C C . LEU A 1 156 ? -11.959 -20.597 15.973 1.00 56.66 156 LEU A C 1
ATOM 1321 O O . LEU A 1 156 ? -12.621 -21.625 16.074 1.00 56.66 156 LEU A O 1
ATOM 1325 N N . LEU A 1 157 ? -11.115 -20.411 14.951 1.00 58.38 157 LEU A N 1
ATOM 1326 C CA . LEU A 1 157 ? -10.933 -21.406 13.886 1.00 58.38 157 LEU A CA 1
ATOM 1327 C C . LEU A 1 157 ? -10.343 -22.729 14.406 1.00 58.38 157 LEU A C 1
ATOM 1329 O O . LEU A 1 157 ? -10.654 -23.794 13.867 1.00 58.38 157 LEU A O 1
ATOM 1333 N N . ARG A 1 158 ? -9.503 -22.691 15.451 1.00 54.78 158 ARG A N 1
ATOM 1334 C CA . ARG A 1 158 ? -9.001 -23.904 16.118 1.00 54.78 158 ARG A CA 1
ATOM 1335 C C . ARG A 1 158 ? -10.093 -24.588 16.937 1.00 54.78 158 ARG A C 1
ATOM 1337 O O . ARG A 1 158 ? -10.207 -25.808 16.841 1.00 54.78 158 ARG A O 1
ATOM 1344 N N . GLU A 1 159 ? -10.895 -23.843 17.694 1.00 50.22 159 GLU A N 1
ATOM 1345 C CA . GLU A 1 159 ? -12.016 -24.398 18.468 1.00 50.22 159 GLU A CA 1
ATOM 1346 C C . GLU A 1 159 ? -13.055 -25.077 17.563 1.00 50.22 159 GLU A C 1
ATOM 1348 O O . GLU A 1 159 ? -13.432 -26.219 17.825 1.00 50.22 159 GLU A O 1
ATOM 1353 N N . ASP A 1 160 ? -13.423 -24.463 16.436 1.00 55.38 160 ASP A N 1
ATOM 1354 C CA . ASP A 1 160 ? -14.354 -25.057 15.466 1.00 55.38 160 ASP A CA 1
ATOM 1355 C C . ASP A 1 160 ? -13.798 -26.334 14.812 1.00 55.38 160 ASP A C 1
ATOM 1357 O O . ASP A 1 160 ? -14.538 -27.284 14.539 1.00 55.38 160 ASP A O 1
ATOM 1361 N N . GLY A 1 161 ? -12.483 -26.389 14.579 1.00 56.34 161 GLY A N 1
ATOM 1362 C CA . GLY A 1 161 ? -11.798 -27.583 14.082 1.00 56.34 161 GLY A CA 1
ATOM 1363 C C . GLY A 1 161 ? -11.863 -28.747 15.073 1.00 56.34 161 GLY A C 1
ATOM 1364 O O . GLY A 1 161 ? -12.155 -29.878 14.670 1.00 56.34 161 GLY A O 1
ATOM 1365 N N . TYR A 1 162 ? -11.658 -28.473 16.365 1.00 54.84 162 TYR A N 1
ATOM 1366 C CA . TYR A 1 162 ? -11.818 -29.459 17.439 1.00 54.84 162 TYR A CA 1
ATOM 1367 C C . TYR A 1 162 ? -13.272 -29.900 17.606 1.00 54.84 162 TYR A C 1
ATOM 1369 O O . TYR A 1 162 ? -13.528 -31.092 17.742 1.00 54.84 162 TYR A O 1
ATOM 1377 N N . LEU A 1 163 ? -14.236 -28.981 17.538 1.00 58.47 163 LEU A N 1
ATOM 1378 C CA . LEU A 1 163 ? -15.658 -29.314 17.645 1.00 58.47 163 LEU A CA 1
ATOM 1379 C C . LEU A 1 163 ? -16.132 -30.183 16.476 1.00 58.47 163 LEU A C 1
ATOM 1381 O O . LEU A 1 163 ? -16.823 -31.176 16.693 1.00 58.47 163 LEU A O 1
ATOM 1385 N N . ARG A 1 164 ? -15.706 -29.883 15.243 1.00 54.47 164 ARG A N 1
ATOM 1386 C CA . ARG A 1 164 ? -16.025 -30.716 14.073 1.00 54.47 164 ARG A CA 1
ATOM 1387 C C . ARG A 1 164 ? -15.363 -32.087 14.137 1.00 54.47 164 ARG A C 1
ATOM 1389 O O . ARG A 1 164 ? -16.003 -33.076 13.805 1.00 54.47 164 ARG A O 1
ATOM 1396 N N . SER A 1 165 ? -14.110 -32.174 14.578 1.00 58.44 165 SER A N 1
ATOM 1397 C CA . SER A 1 165 ? -13.434 -33.469 14.737 1.00 58.44 165 SER A CA 1
ATOM 1398 C C . SER A 1 165 ? -13.995 -34.286 15.909 1.00 58.44 165 SER A C 1
ATOM 1400 O O . SER A 1 165 ? -14.131 -35.501 15.780 1.00 58.44 165 SER A O 1
ATOM 1402 N N . ALA A 1 166 ? -14.426 -33.641 16.996 1.00 56.44 166 ALA A N 1
ATOM 1403 C CA . ALA A 1 166 ? -15.166 -34.282 18.083 1.00 56.44 166 ALA A CA 1
ATOM 1404 C C . ALA A 1 166 ? -16.549 -34.777 17.628 1.00 56.44 166 ALA A C 1
ATOM 1406 O O . ALA A 1 166 ? -16.939 -35.889 17.976 1.00 56.44 166 ALA A O 1
ATOM 1407 N N . GLN A 1 167 ? -17.264 -34.005 16.804 1.00 53.88 167 GLN A N 1
ATOM 1408 C CA . GLN A 1 167 ? -18.539 -34.421 16.220 1.00 53.88 167 GLN A CA 1
ATOM 1409 C C . GLN A 1 167 ? -18.367 -35.598 15.250 1.00 53.88 167 GLN A C 1
ATOM 1411 O O . GLN A 1 167 ? -19.101 -36.573 15.354 1.00 53.88 167 GLN A O 1
ATOM 1416 N N . ILE A 1 168 ? -17.358 -35.570 14.374 1.00 56.94 168 ILE A N 1
ATOM 1417 C CA . ILE A 1 168 ? -17.039 -36.692 13.473 1.00 56.94 168 ILE A CA 1
ATOM 1418 C C . ILE A 1 168 ? -16.650 -37.942 14.278 1.00 56.94 168 ILE A C 1
ATOM 1420 O O . ILE A 1 168 ? -17.071 -39.048 13.945 1.00 56.94 168 ILE A O 1
ATOM 1424 N N . GLY A 1 169 ? -15.896 -37.780 15.371 1.00 56.09 169 GLY A N 1
ATOM 1425 C CA . GLY A 1 169 ? -15.596 -38.870 16.300 1.00 56.09 169 GLY A CA 1
ATOM 1426 C C . GLY A 1 169 ? -16.848 -39.431 16.982 1.00 56.09 169 GLY A C 1
ATOM 1427 O O . GLY A 1 169 ? -16.977 -40.648 17.104 1.00 56.09 169 GLY A O 1
ATOM 1428 N N . ALA A 1 170 ? -17.799 -38.579 17.374 1.00 55.19 170 ALA A N 1
ATOM 1429 C CA . ALA A 1 170 ? -19.069 -38.985 17.980 1.00 55.19 170 ALA A CA 1
ATOM 1430 C C . ALA A 1 170 ? -20.012 -39.679 16.976 1.00 55.19 170 ALA A C 1
ATOM 1432 O O . ALA A 1 170 ? -20.651 -40.670 17.317 1.00 55.19 170 ALA A O 1
ATOM 1433 N N . GLU A 1 171 ? -20.055 -39.218 15.724 1.00 52.78 171 GLU A N 1
ATOM 1434 C CA . GLU A 1 171 ? -20.828 -39.842 14.640 1.00 52.78 171 GLU A CA 1
ATOM 1435 C C . GLU A 1 171 ? -20.261 -41.221 14.248 1.00 52.78 171 GLU A C 1
ATOM 1437 O O . GLU A 1 171 ? -21.019 -42.140 13.942 1.00 52.78 171 GLU A O 1
ATOM 1442 N N . GLN A 1 172 ? -18.935 -41.407 14.316 1.00 52.53 172 GLN A N 1
ATOM 1443 C CA . GLN A 1 172 ? -18.278 -42.698 14.053 1.00 52.53 172 GLN A CA 1
ATOM 1444 C C . GLN A 1 172 ? -18.297 -43.655 15.254 1.00 52.53 172 GLN A C 1
ATOM 1446 O O . GLN A 1 172 ? -18.260 -44.873 15.077 1.00 52.53 172 GLN A O 1
ATOM 1451 N N . THR A 1 173 ? -18.408 -43.137 16.478 1.00 50.00 173 THR A N 1
ATOM 1452 C CA . THR A 1 173 ? -18.593 -43.929 17.708 1.00 50.00 173 THR A CA 1
ATOM 1453 C C . THR A 1 173 ? -20.071 -44.091 18.051 1.00 50.00 173 THR A C 1
ATOM 1455 O O . THR A 1 173 ? -20.465 -44.048 19.214 1.00 50.00 173 THR A O 1
ATOM 1458 N N . GLY A 1 174 ? -20.894 -44.345 17.031 1.00 49.41 174 GLY A N 1
ATOM 1459 C CA . GLY A 1 174 ? -22.316 -44.672 17.134 1.00 49.41 174 GLY A CA 1
ATOM 1460 C C . GLY A 1 174 ? -22.611 -46.012 17.824 1.00 49.41 174 GLY A C 1
ATOM 1461 O O . GLY A 1 174 ? -23.409 -46.801 17.329 1.00 49.41 174 GLY A O 1
ATOM 1462 N N . LYS A 1 175 ? -21.992 -46.291 18.975 1.00 52.44 175 LYS A N 1
ATOM 1463 C CA . LYS A 1 175 ? -22.554 -47.204 19.966 1.00 52.44 175 LYS A CA 1
ATOM 1464 C C . LYS A 1 175 ? -23.531 -46.379 20.785 1.00 52.44 175 LYS A C 1
ATOM 1466 O O . LYS A 1 175 ? -23.131 -45.604 21.650 1.00 52.44 175 LYS A O 1
ATOM 1471 N N . SER A 1 176 ? -24.820 -46.494 20.473 1.00 52.16 176 SER A N 1
ATOM 1472 C CA . SER A 1 176 ? -25.836 -45.885 21.321 1.00 52.16 176 SER A CA 1
ATOM 1473 C C . SER A 1 176 ? -25.661 -46.422 22.744 1.00 52.16 176 SER A C 1
ATOM 1475 O O . SER A 1 176 ? -25.426 -47.616 22.943 1.00 52.16 176 SER A O 1
ATOM 1477 N N . ILE A 1 177 ? -25.807 -45.555 23.745 1.00 53.69 177 ILE A N 1
ATOM 1478 C CA . ILE A 1 177 ? -25.803 -45.925 25.174 1.00 53.69 177 ILE A CA 1
ATOM 1479 C C . ILE A 1 177 ? -26.887 -46.988 25.478 1.00 53.69 177 ILE A C 1
ATOM 1481 O O . ILE A 1 177 ? -26.829 -47.689 26.482 1.00 53.69 177 ILE A O 1
ATOM 1485 N N . THR A 1 178 ? -27.859 -47.159 24.578 1.00 49.88 178 THR A N 1
ATOM 1486 C CA . THR A 1 178 ? -28.907 -48.184 24.638 1.00 49.88 178 THR A CA 1
ATOM 1487 C C . THR A 1 178 ? -28.558 -49.509 23.949 1.00 49.88 178 THR A C 1
ATOM 1489 O O . THR A 1 178 ? -29.315 -50.464 24.098 1.00 49.88 178 THR A O 1
ATOM 1492 N N . SER A 1 179 ? -27.449 -49.609 23.208 1.00 49.75 179 SER A N 1
ATOM 1493 C CA . SER A 1 179 ? -27.107 -50.824 22.445 1.00 49.75 179 SER A CA 1
ATOM 1494 C C . SER A 1 179 ? -26.652 -51.992 23.330 1.00 49.75 179 SER A C 1
ATOM 1496 O O . SER A 1 179 ? -26.959 -53.140 23.018 1.00 49.75 179 SER A O 1
ATOM 1498 N N . ASP A 1 180 ? -26.058 -51.711 24.494 1.00 48.59 180 ASP A N 1
ATOM 1499 C CA . ASP A 1 180 ? -25.678 -52.742 25.475 1.00 48.59 180 ASP A CA 1
ATOM 1500 C C . ASP A 1 180 ? -26.839 -53.160 26.395 1.00 48.59 180 ASP A C 1
ATOM 1502 O O . ASP A 1 180 ? -26.757 -54.167 27.096 1.00 48.59 180 ASP A O 1
ATOM 1506 N N . LEU A 1 181 ? -27.967 -52.442 26.370 1.00 49.69 181 LEU A N 1
ATOM 1507 C CA . LEU A 1 181 ? -29.14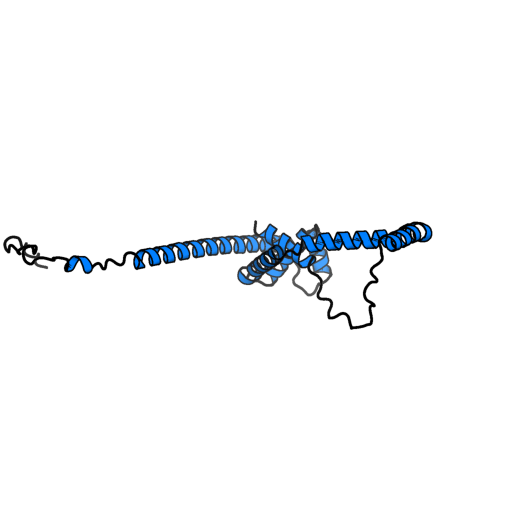3 -52.792 27.174 1.00 49.69 181 LEU A CA 1
ATOM 1508 C C . LEU A 1 181 ? -29.888 -54.025 26.636 1.00 49.69 181 LEU A C 1
ATOM 1510 O O . LEU A 1 181 ? -30.741 -54.555 27.346 1.00 49.69 181 LEU A O 1
ATOM 1514 N N . HIS A 1 182 ? -29.625 -54.474 25.402 1.00 48.53 182 HIS A N 1
ATOM 1515 C CA . HIS A 1 182 ? -30.336 -55.593 24.752 1.00 48.53 182 HIS A CA 1
ATOM 1516 C C . HIS A 1 182 ? -29.402 -56.681 24.180 1.00 48.53 182 HIS A C 1
ATOM 1518 O O . HIS A 1 182 ? -29.868 -57.588 23.494 1.00 48.53 182 HIS A O 1
ATOM 1524 N N . ALA A 1 183 ? -28.101 -56.650 24.482 1.00 50.38 183 ALA A N 1
ATOM 1525 C CA . ALA A 1 183 ? -27.109 -57.570 23.914 1.00 50.38 183 ALA A CA 1
ATOM 1526 C C . ALA A 1 183 ? -27.037 -58.952 24.607 1.00 50.38 183 ALA A C 1
ATOM 1528 O O . ALA A 1 183 ? -25.961 -59.530 24.747 1.00 50.38 183 ALA A O 1
ATOM 1529 N N . TRP A 1 184 ? -28.172 -59.519 25.026 1.00 55.06 184 TRP A N 1
ATOM 1530 C CA . TRP A 1 184 ? -28.226 -60.890 25.548 1.00 55.06 184 TRP A CA 1
ATOM 1531 C C . TRP A 1 184 ? -28.769 -61.817 24.461 1.00 55.06 184 TRP A C 1
ATOM 1533 O O . TRP A 1 184 ? -29.976 -61.939 24.279 1.00 55.06 184 TRP A O 1
ATOM 1543 N N . MET A 1 185 ? -27.872 -62.456 23.706 1.00 54.09 185 MET A N 1
ATOM 1544 C CA . MET A 1 185 ? -28.252 -63.346 22.595 1.00 54.09 185 MET A CA 1
ATOM 1545 C C . MET A 1 185 ? -28.769 -64.730 23.040 1.00 54.09 185 MET A C 1
ATOM 1547 O O . MET A 1 185 ? -29.145 -65.533 22.191 1.00 54.09 185 MET A O 1
ATOM 1551 N N . ALA A 1 186 ? -28.821 -65.019 24.345 1.00 57.78 186 ALA A N 1
ATOM 1552 C CA . ALA A 1 186 ? -29.326 -66.279 24.893 1.00 57.78 186 ALA A CA 1
ATOM 1553 C C . ALA A 1 186 ? -30.151 -66.035 26.175 1.00 57.78 186 ALA A C 1
ATOM 1555 O O . ALA A 1 186 ? -29.800 -65.184 26.998 1.00 57.78 186 ALA A O 1
ATOM 1556 N N . ALA A 1 187 ? -31.275 -66.746 26.331 1.00 54.88 187 ALA A N 1
ATOM 1557 C CA . ALA A 1 187 ? -32.288 -66.502 27.373 1.00 54.88 187 ALA A CA 1
ATOM 1558 C C . ALA A 1 187 ? -31.805 -66.790 28.813 1.00 54.88 187 ALA A C 1
ATOM 1560 O O . ALA A 1 187 ? -32.400 -66.339 29.791 1.00 54.88 187 ALA A O 1
ATOM 1561 N N . ASP A 1 188 ? -30.716 -67.529 28.933 1.00 58.56 188 ASP A N 1
ATOM 1562 C CA . ASP A 1 188 ? -30.042 -68.005 30.135 1.00 58.56 188 ASP A CA 1
ATOM 1563 C C . ASP A 1 188 ? -28.961 -67.042 30.659 1.00 58.56 188 ASP A C 1
ATOM 1565 O O . ASP A 1 188 ? -28.536 -67.170 31.805 1.00 58.56 188 ASP A O 1
ATOM 1569 N N . ALA A 1 189 ? -28.581 -66.022 29.879 1.00 56.56 189 ALA A N 1
ATOM 1570 C CA . ALA A 1 189 ? -27.592 -65.015 30.279 1.00 56.56 189 ALA A CA 1
ATOM 1571 C C . ALA A 1 189 ? -28.185 -63.827 31.067 1.00 56.56 189 ALA A C 1
ATOM 1573 O O . ALA A 1 189 ? -27.452 -62.938 31.501 1.00 56.56 189 ALA A O 1
ATOM 1574 N N . LYS A 1 190 ? -29.508 -63.789 31.271 1.00 54.28 190 LYS A N 1
ATOM 1575 C CA . LYS A 1 190 ? -30.160 -62.730 32.051 1.00 54.28 190 LYS A CA 1
ATOM 1576 C C . LYS A 1 190 ? -29.871 -62.927 33.551 1.00 54.28 190 LYS A C 1
ATOM 1578 O O . LYS A 1 190 ? -30.216 -63.986 34.083 1.00 54.28 190 LYS A O 1
ATOM 1583 N N . PRO A 1 191 ? -29.323 -61.925 34.268 1.00 53.78 191 PRO A N 1
ATOM 1584 C CA . PRO A 1 191 ? -29.186 -61.996 35.719 1.00 53.78 191 PRO A CA 1
ATOM 1585 C C . PRO A 1 191 ? -30.568 -62.193 36.352 1.00 53.78 191 PRO A C 1
ATOM 1587 O O . PRO A 1 191 ? -31.490 -61.413 36.100 1.00 53.78 191 PRO A O 1
ATOM 1590 N N . ARG A 1 192 ? -30.744 -63.263 37.132 1.00 54.84 192 ARG A N 1
ATOM 1591 C CA . ARG A 1 192 ? -31.971 -63.477 37.906 1.00 54.84 192 ARG A CA 1
ATOM 1592 C C . ARG A 1 192 ? -31.966 -62.496 39.073 1.00 54.84 192 ARG A C 1
ATOM 1594 O O . ARG A 1 192 ? -31.051 -62.523 39.891 1.00 54.84 192 ARG A O 1
ATOM 1601 N N . ASP A 1 193 ? -32.982 -61.641 39.133 1.00 50.16 193 ASP A N 1
ATOM 1602 C CA . ASP A 1 193 ? -33.213 -60.747 40.264 1.00 50.16 193 ASP A CA 1
ATOM 1603 C C . ASP A 1 193 ? -33.362 -61.584 41.544 1.00 50.16 193 ASP A C 1
ATOM 1605 O O . ASP A 1 193 ? -34.375 -62.253 41.746 1.00 50.16 193 ASP A O 1
ATOM 1609 N N . HIS A 1 194 ? -32.345 -61.563 42.406 1.00 49.03 194 HIS A N 1
ATOM 1610 C CA . HIS A 1 194 ? -32.444 -62.086 43.765 1.00 49.03 194 HIS A CA 1
ATOM 1611 C C . HIS A 1 194 ? -33.092 -61.002 44.644 1.00 49.03 194 HIS A C 1
ATOM 1613 O O . HIS A 1 194 ? -32.486 -59.949 44.859 1.00 49.03 194 HIS A O 1
ATOM 1619 N N . PRO A 1 195 ? -34.319 -61.211 45.155 1.00 53.19 195 PRO A N 1
ATOM 1620 C CA . PRO A 1 195 ? -35.084 -60.171 45.848 1.00 53.19 195 PRO A CA 1
ATOM 1621 C C . PRO A 1 195 ? -34.539 -59.799 47.240 1.00 53.19 195 PRO A C 1
ATOM 1623 O O . PRO A 1 195 ? -35.063 -58.883 47.868 1.00 53.19 195 PRO A O 1
ATOM 1626 N N . GLU A 1 196 ? -33.482 -60.456 47.720 1.00 52.88 196 GLU A N 1
ATOM 1627 C CA . GLU A 1 196 ? -32.963 -60.295 49.086 1.00 52.88 196 GLU A CA 1
ATOM 1628 C C . GLU A 1 196 ? -32.032 -59.082 49.282 1.00 52.88 196 GLU A C 1
ATOM 1630 O O . GLU A 1 196 ? -31.689 -58.757 50.413 1.00 52.88 196 GLU A O 1
ATOM 1635 N N . MET A 1 197 ? -31.654 -58.360 48.217 1.00 50.75 197 MET A N 1
ATOM 1636 C CA . MET A 1 197 ? -30.728 -57.212 48.297 1.00 50.75 197 MET A CA 1
ATOM 1637 C C . MET A 1 197 ? -31.367 -55.843 47.998 1.00 50.75 197 MET A C 1
ATOM 1639 O O . MET A 1 197 ? -30.682 -54.905 47.587 1.00 50.75 197 MET A O 1
ATOM 1643 N N . ARG A 1 198 ? -32.679 -55.675 48.213 1.00 49.34 198 ARG A N 1
ATOM 1644 C CA . ARG A 1 198 ? -33.300 -54.339 48.155 1.00 49.34 198 ARG A CA 1
ATOM 1645 C C . ARG A 1 198 ? -33.151 -53.616 49.494 1.00 49.34 198 ARG A C 1
ATOM 1647 O O . ARG A 1 198 ? -33.906 -53.860 50.430 1.00 49.34 198 ARG A O 1
ATOM 1654 N N . ILE A 1 199 ? -32.194 -52.693 49.557 1.00 59.69 199 ILE A N 1
ATOM 1655 C CA . ILE A 1 199 ? -32.050 -51.732 50.659 1.00 59.69 199 ILE A CA 1
ATOM 1656 C C . ILE A 1 199 ? -33.296 -50.821 50.673 1.00 59.69 199 ILE A C 1
ATOM 1658 O O . ILE A 1 199 ? -33.613 -50.228 49.637 1.00 59.69 199 ILE A O 1
ATOM 1662 N N . PRO A 1 200 ? -34.028 -50.692 51.796 1.00 59.12 200 PRO A N 1
ATOM 1663 C CA . PRO A 1 200 ? -35.190 -49.812 51.865 1.00 59.12 200 PRO A CA 1
ATOM 1664 C C . PRO A 1 200 ? -34.764 -48.337 51.819 1.00 59.12 200 PRO A C 1
ATOM 1666 O O . PRO A 1 200 ? -33.817 -47.922 52.485 1.00 59.12 200 PRO A O 1
ATOM 1669 N N . ALA A 1 201 ? -35.476 -47.545 51.013 1.00 62.78 201 ALA A N 1
ATOM 1670 C CA . ALA A 1 201 ? -35.205 -46.123 50.819 1.00 62.78 201 ALA A CA 1
ATOM 1671 C C . ALA A 1 201 ? -35.400 -45.315 52.122 1.00 62.78 201 ALA A C 1
ATOM 1673 O O . ALA A 1 201 ? -36.328 -45.607 52.884 1.00 62.78 201 ALA A O 1
ATOM 1674 N N . PRO A 1 202 ? -34.577 -44.278 52.376 1.00 56.16 202 PRO A N 1
ATOM 1675 C CA . PRO A 1 202 ? -34.706 -43.460 53.575 1.00 56.16 202 PRO A CA 1
ATOM 1676 C C . PRO A 1 202 ? -36.007 -42.648 53.539 1.00 56.16 202 PRO A C 1
ATOM 1678 O O . PRO A 1 202 ? -36.331 -42.000 52.539 1.00 56.16 202 PRO A O 1
ATOM 1681 N N . ARG A 1 203 ? -36.758 -42.690 54.648 1.00 52.47 203 ARG A N 1
ATOM 1682 C CA . ARG A 1 203 ? -37.928 -41.831 54.865 1.00 52.47 203 ARG A CA 1
ATOM 1683 C C . ARG A 1 203 ? -37.469 -40.377 54.925 1.00 52.47 203 ARG A C 1
ATOM 1685 O O . ARG A 1 203 ? -36.539 -40.053 55.654 1.00 52.47 203 ARG A O 1
ATOM 1692 N N . LYS A 1 204 ? -38.130 -39.531 54.138 1.00 51.12 204 LYS A N 1
ATOM 1693 C CA . LYS A 1 204 ? -37.996 -38.078 54.214 1.00 51.12 204 LYS A CA 1
ATOM 1694 C C . LYS A 1 204 ? -38.806 -37.589 55.416 1.00 51.12 204 LYS A C 1
ATOM 1696 O O . LYS A 1 204 ? -40.007 -37.860 55.457 1.00 51.12 204 LYS A O 1
ATOM 1701 N N . GLU A 1 205 ? -38.144 -36.914 56.348 1.00 53.47 205 GLU A N 1
ATOM 1702 C CA . GLU A 1 205 ? -38.755 -35.970 57.295 1.00 53.47 205 GLU A CA 1
ATOM 1703 C C . GLU A 1 205 ? -38.526 -34.545 56.784 1.00 53.47 205 GLU A C 1
ATOM 1705 O O . GLU A 1 205 ? -37.435 -34.298 56.214 1.00 53.47 205 GLU A O 1
#

Radius of gyration: 35.15 Å; chains: 1; bounding box: 65×91×94 Å